Protein 4M7O (pdb70)

B-factor: mean 45.88, std 14.07, range [21.29, 103.46]

CATH classification: 3.40.50.1980 (+1 more: 3.40.50.1980)

Solvent-accessible surface area: 12892 Å² total

Foldseek 3Di:
DQWQEEAEEDQQRQQLCVLLVNLNSYAEYEPPHCPDDPSHPNHHYAHLVGDLVVVVVSVGQEYEAAPVSCVPNVVRVVVVVVVPRHYYHQYDDFALVSLLVSLCVVCVVRVSNVSSVVLSVVLVVLQVVLLVVQDPDDPAFEEWAADPPPFTKTAEPSGHVCSCVSNNHHYLHVVDHGIDTDDPVSCLVSQGLAYEYQCPDDQVVQLVCVPDPNSCNGNCNVVVLYYYHNNCVCSVSHSCVSVSSNVVNVSRPD

Organism: Staphylococcus epidermidis (strain ATCC 12228 / FDA PCI 1200) (NCBI:txid176280)

InterPro domains:
  IPR002491 ABC transporter periplasmic binding domain [PF01497] (42-270)
  IPR002491 ABC transporter periplasmic binding domain [PS50983] (41-295)
  IPR050902 ABC Transporter Solute-Binding [PTHR30535] (1-293)
  IPR054828 Vitamin B12-binding protein [NF038402] (41-235)

Nearest PDB structures (foldseek):
  4m7o-assembly1_A  TM=1.004E+00  e=3.299E-49  Staphylococcus epidermidis ATCC 12228
  5y8b-assembly1_A  TM=8.018E-01  e=4.833E-17  Roseiflexus sp. RS-1
  2rg7-assembly1_C  TM=8.346E-01  e=5.491E-16  Shigella dysenteriae
  5khl-assembly1_B  TM=8.346E-01  e=5.888E-15  Vibrio cholerae O395
  6mfl-assembly1_A  TM=7.309E-01  e=5.501E-11  Acinetobacter baumannii

Secondary structure (DSSP, 8-state):
---SSEEE-SHHHHHHHHHTT-GGGEEEEETT---STTTTTTSEEE-----HHHHHHT--SEEEEEGGGTTTTHHHHHHHHHTT-EEEEE----SHHHHHHHHHHHHHHTT-HHHHHHHHHHHHHHHHHHHHTS-SS----EE---B-SSS-EEE-BSSTTT--TTTT-EETTTTSBSEEE--HHHHHHH--SBEEE-B---HHHHH--TTSTTGGGSHHHHTT-EEE-BHHHHT--STTHHHHHHHHHHHH--

Radius of gyration: 20.31 Å; Cα contacts (8 Å, |Δi|>4): 454; chains: 1; bounding box: 59×30×41 Å

Structure (mmCIF, N/CA/C/O backbone):
data_4M7O
#
_entry.id   4M7O
#
_cell.length_a   154.052
_cell.length_b   48.173
_cell.length_c   44.916
_cell.angle_alpha   90.00
_cell.angle_beta   102.74
_cell.angle_gamma   90.00
#
_symmetry.space_group_name_H-M   'C 1 2 1'
#
loop_
_entity.id
_entity.type
_entity.pdbx_description
1 polymer 'Iron-binding protein'
2 water water
#
loop_
_atom_site.group_PDB
_atom_site.id
_atom_site.type_symbol
_atom_site.label_atom_id
_atom_site.label_alt_id
_atom_site.label_comp_id
_atom_site.label_asym_id
_atom_site.label_entity_id
_atom_site.label_seq_id
_atom_site.pdbx_PDB_ins_code
_atom_site.Cartn_x
_atom_site.Cartn_y
_atom_site.Cartn_z
_atom_site.occupancy
_atom_site.B_iso_or_equiv
_atom_site.auth_seq_id
_atom_site.auth_comp_id
_atom_site.auth_asym_id
_atom_site.auth_atom_id
_atom_site.pdbx_PDB_model_num
AT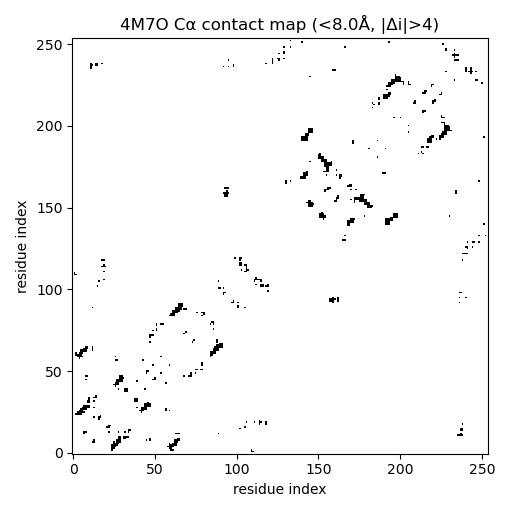OM 1 N N . LYS A 1 20 ? 47.710 24.432 42.074 1.00 69.96 37 LYS A N 1
ATOM 2 C CA . LYS A 1 20 ? 48.607 24.068 43.167 1.00 74.30 37 LYS A CA 1
ATOM 3 C C . LYS A 1 20 ? 48.819 22.557 43.304 1.00 71.25 37 LYS A C 1
ATOM 4 O O . LYS A 1 20 ? 49.952 22.105 43.447 1.00 78.80 37 LYS A O 1
ATOM 8 N N . LYS A 1 21 ? 47.744 21.773 43.278 1.00 60.61 38 LYS A N 1
ATOM 9 C CA . LYS A 1 21 ? 47.893 20.321 43.425 1.00 62.68 38 LYS A CA 1
ATOM 10 C C . LYS A 1 21 ? 48.345 19.626 42.135 1.00 58.72 38 LYS A C 1
ATOM 11 O O . LYS A 1 21 ? 49.362 18.932 42.128 1.00 58.94 38 LYS A O 1
ATOM 17 N N . TYR A 1 22 ? 47.590 19.802 41.052 1.00 49.42 39 TYR A N 1
ATOM 18 C CA . TYR A 1 22 ? 48.019 19.308 39.74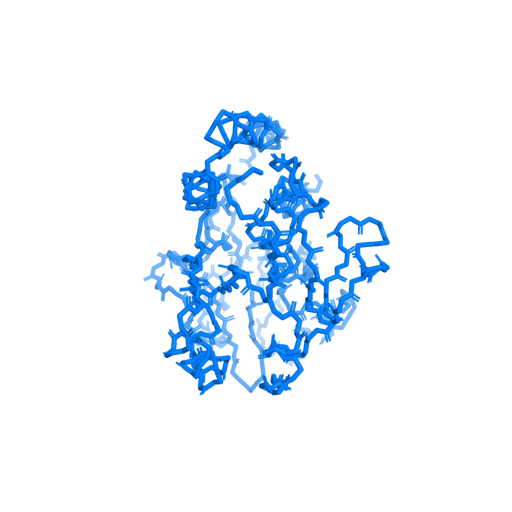5 1.00 44.65 39 TYR A CA 1
ATOM 19 C C . TYR A 1 22 ? 48.370 20.501 38.861 1.00 45.81 39 TYR A C 1
ATOM 20 O O . TYR A 1 22 ? 47.691 21.530 38.916 1.00 45.35 39 TYR A O 1
ATOM 29 N N . HIS A 1 23 ? 49.432 20.373 38.065 1.00 41.43 40 HIS A N 1
ATOM 30 C CA . HIS A 1 23 ? 49.944 21.506 37.282 1.00 41.49 40 HIS A CA 1
ATOM 31 C C . HIS A 1 23 ? 49.773 21.311 35.793 1.00 40.58 40 HIS A C 1
ATOM 32 O O . HIS A 1 23 ? 49.821 22.273 35.032 1.00 40.55 40 HIS A O 1
ATOM 39 N N . ARG A 1 24 ? 49.595 20.057 35.382 1.00 33.09 41 ARG A N 1
ATOM 40 C CA . ARG A 1 24 ? 49.524 19.726 33.968 1.00 31.34 41 ARG A CA 1
ATOM 41 C C . ARG A 1 24 ? 48.371 18.761 33.708 1.00 36.27 41 ARG A C 1
ATOM 42 O O . ARG A 1 24 ? 48.566 17.548 33.578 1.00 39.67 41 ARG A O 1
ATOM 50 N N . ILE A 1 25 ? 47.168 19.312 33.640 1.00 33.89 42 ILE A N 1
ATOM 51 C CA . ILE A 1 25 ? 45.965 18.514 33.520 1.00 30.89 42 ILE A CA 1
ATOM 52 C C . ILE A 1 25 ? 45.594 18.332 32.051 1.00 31.96 42 ILE A C 1
ATOM 53 O O . ILE A 1 25 ? 45.662 19.285 31.262 1.00 30.31 42 ILE A O 1
ATOM 58 N N . ILE A 1 26 ? 45.221 17.109 31.682 1.00 31.80 43 ILE A N 1
ATOM 59 C CA . ILE A 1 26 ? 44.613 16.869 30.382 1.00 32.29 43 ILE A CA 1
ATOM 60 C C . ILE A 1 26 ? 43.137 16.532 30.601 1.00 31.65 43 ILE A C 1
ATOM 61 O O . ILE A 1 26 ? 42.805 15.587 31.323 1.00 33.02 43 ILE A O 1
ATOM 66 N N . SER A 1 27 ? 42.252 17.319 29.993 1.00 27.99 44 SER A N 1
ATOM 67 C CA . SER A 1 27 ? 40.804 17.095 30.126 1.00 25.56 44 SER A CA 1
ATOM 68 C C . SER A 1 27 ? 40.239 16.545 28.825 1.00 31.46 44 SER A C 1
ATOM 69 O O . SER A 1 27 ? 40.425 17.150 27.768 1.00 31.09 44 SER A O 1
ATOM 72 N N . LEU A 1 28 ? 39.537 15.413 28.907 1.00 27.95 45 LEU A N 1
ATOM 73 C CA . LEU A 1 28 ? 39.141 14.657 27.716 1.00 25.51 45 LEU A CA 1
ATOM 74 C C . LEU A 1 28 ? 37.663 14.710 27.334 1.00 25.51 45 LEU A C 1
ATOM 75 O O . LEU A 1 28 ? 37.239 14.030 26.384 1.00 24.77 45 LEU A O 1
ATOM 80 N N . ILE A 1 29 ? 36.874 15.504 28.053 1.00 24.50 46 ILE A N 1
ATOM 81 C CA . ILE A 1 29 ? 35.469 15.666 27.690 1.00 26.38 46 ILE A CA 1
ATOM 82 C C . ILE A 1 29 ? 35.051 17.092 28.046 1.00 27.97 46 ILE A C 1
ATOM 83 O O . ILE A 1 29 ? 35.525 17.641 29.041 1.00 28.51 46 ILE A O 1
ATOM 88 N N . PRO A 1 30 ? 34.213 17.727 27.207 1.00 28.95 47 PRO A N 1
ATOM 89 C CA . PRO A 1 30 ? 33.975 19.155 27.463 1.00 28.97 47 PRO A CA 1
ATOM 90 C C . PRO A 1 30 ? 33.400 19.471 28.846 1.00 30.56 47 PRO A C 1
ATOM 91 O O . PRO A 1 30 ? 33.841 20.458 29.414 1.00 29.63 47 PRO A O 1
ATOM 95 N N . SER A 1 31 ? 32.491 18.663 29.397 1.00 30.05 48 SER A N 1
ATOM 96 C CA . SER A 1 31 ? 31.969 18.966 30.736 1.00 32.56 48 SER A CA 1
ATOM 97 C C . SER A 1 31 ? 33.090 19.077 31.785 1.00 31.39 48 SER A C 1
ATOM 98 O O . SER A 1 31 ? 33.093 20.005 32.604 1.00 33.18 48 SER A O 1
ATOM 101 N N . ASN A 1 32 ? 34.037 18.143 31.749 1.00 24.35 49 ASN A N 1
ATOM 102 C CA . ASN A 1 32 ? 35.229 18.208 32.597 1.00 28.76 49 ASN A CA 1
ATOM 103 C C . ASN A 1 32 ? 35.967 19.531 32.434 1.00 30.36 49 ASN A C 1
ATOM 104 O O . ASN A 1 32 ? 36.325 20.186 33.421 1.00 29.58 49 ASN A O 1
ATOM 109 N N . THR A 1 33 ? 36.186 19.931 31.188 1.00 29.13 50 THR A N 1
ATOM 110 C CA . THR A 1 33 ? 36.927 21.163 30.933 1.00 29.34 50 THR A CA 1
ATOM 111 C C . THR A 1 33 ? 36.186 22.363 31.495 1.00 27.72 50 THR A C 1
ATOM 112 O O . THR A 1 33 ? 36.800 23.244 32.095 1.00 28.86 50 THR A O 1
ATOM 116 N N . GLU A 1 34 ? 34.863 22.393 31.328 1.00 21.85 51 GLU A N 1
ATOM 117 C CA . GLU A 1 34 ? 34.080 23.528 31.810 1.00 23.99 51 GLU A CA 1
ATOM 118 C C . GLU A 1 34 ? 34.173 23.647 33.326 1.00 25.48 51 GLU A C 1
ATOM 119 O O . GLU A 1 34 ? 34.289 24.748 33.861 1.00 30.91 51 GLU A O 1
ATOM 125 N N . ILE A 1 35 ? 34.124 22.504 34.006 1.00 25.12 52 ILE A N 1
ATOM 126 C CA . ILE A 1 35 ? 34.152 22.464 35.458 1.00 27.30 52 ILE A CA 1
ATOM 127 C C . ILE A 1 35 ? 35.519 22.918 35.981 1.00 32.33 52 ILE A C 1
ATOM 128 O O . ILE A 1 35 ? 35.598 23.678 36.950 1.00 30.24 52 ILE A O 1
ATOM 133 N N . LEU A 1 36 ? 36.588 22.435 35.352 1.00 25.57 53 LEU A N 1
ATOM 134 C CA . LEU A 1 36 ? 37.950 22.824 35.727 1.00 26.81 53 LEU A CA 1
ATOM 135 C C . LEU A 1 36 ? 38.137 24.331 35.653 1.00 24.91 53 LEU A C 1
ATOM 136 O O . LEU A 1 36 ? 38.741 24.933 36.545 1.00 32.25 53 LEU A O 1
ATOM 141 N N . TYR A 1 37 ? 37.624 24.942 34.587 1.00 25.38 54 TYR A N 1
ATOM 142 C CA . TYR A 1 37 ? 37.728 26.389 34.426 1.00 29.94 54 TYR A CA 1
ATOM 143 C C . TYR A 1 37 ? 36.935 27.085 35.525 1.00 30.58 54 TYR A C 1
ATOM 144 O O . TYR A 1 37 ? 37.400 28.077 36.080 1.00 28.38 54 TYR A O 1
ATOM 153 N N . ARG A 1 38 ? 35.752 26.562 35.857 1.00 27.12 55 ARG A N 1
ATOM 154 C CA . ARG A 1 38 ? 34.915 27.214 36.882 1.00 30.17 55 ARG A CA 1
ATOM 155 C C . ARG A 1 38 ? 35.515 27.041 38.286 1.00 33.70 55 ARG A C 1
ATOM 156 O O . ARG A 1 38 ? 35.172 27.766 39.215 1.00 38.30 55 ARG A O 1
ATOM 164 N N . LEU A 1 39 ? 36.430 26.091 38.427 1.00 37.23 56 LEU A N 1
ATOM 165 C CA . LEU A 1 39 ? 37.128 25.887 39.695 1.00 40.95 56 LEU A CA 1
ATOM 166 C C . LEU A 1 39 ? 38.349 26.796 39.814 1.00 41.14 56 LEU A C 1
ATOM 167 O O . LEU A 1 39 ? 38.993 26.843 40.871 1.00 36.59 56 LEU A O 1
ATOM 172 N N . GLY A 1 40 ? 38.657 27.524 38.739 1.00 38.29 57 GLY A N 1
ATOM 173 C CA . GLY A 1 40 ? 39.740 28.497 38.764 1.00 40.83 57 GLY A CA 1
ATOM 174 C C . GLY A 1 40 ? 41.070 27.913 38.313 1.00 34.04 57 GLY A C 1
ATOM 175 O O . GLY A 1 40 ? 42.112 28.554 38.435 1.00 38.79 57 GLY A O 1
ATOM 176 N N . ILE A 1 41 ? 41.045 26.699 37.776 1.00 39.26 58 ILE A N 1
ATOM 177 C CA . ILE A 1 41 ? 42.296 26.057 37.384 1.00 41.21 58 ILE A CA 1
ATOM 178 C C . ILE A 1 41 ? 42.412 25.794 35.882 1.00 37.75 58 ILE A C 1
ATOM 179 O O . ILE A 1 41 ? 43.120 24.881 35.464 1.00 36.14 58 ILE A O 1
ATOM 184 N N . GLY A 1 42 ? 41.732 26.605 35.075 1.00 36.83 59 GLY A N 1
ATOM 185 C CA . GLY A 1 42 ? 41.859 26.499 33.631 1.00 39.31 59 GLY A CA 1
ATOM 186 C C . GLY A 1 42 ? 43.289 26.694 33.153 1.00 37.13 59 GLY A C 1
ATOM 187 O O . GLY A 1 42 ? 43.717 26.094 32.153 1.00 30.78 59 GLY A O 1
ATOM 188 N N . GLU A 1 43 ? 44.040 27.517 33.876 1.00 32.91 60 GLU A N 1
ATOM 189 C CA . GLU A 1 43 ? 45.435 27.772 33.535 1.00 41.08 60 GLU A CA 1
ATOM 190 C C . GLU A 1 43 ? 46.349 26.598 33.856 1.00 38.48 60 GLU A C 1
ATOM 191 O O . GLU A 1 43 ? 47.555 26.666 33.608 1.00 41.50 60 GLU A O 1
ATOM 194 N N . ASP A 1 44 ? 45.796 25.523 34.407 1.00 42.68 61 ASP A N 1
ATOM 195 C CA . ASP A 1 44 ? 46.623 24.359 34.735 1.00 40.82 61 ASP A CA 1
ATOM 196 C C . ASP A 1 44 ? 46.390 23.232 33.738 1.00 34.80 61 ASP A C 1
ATOM 197 O O . ASP A 1 44 ? 46.926 22.133 33.885 1.00 38.24 61 ASP A O 1
ATOM 202 N N . ILE A 1 45 ? 45.600 23.524 32.712 1.00 30.75 62 ILE A N 1
ATOM 203 C CA . ILE A 1 45 ? 45.202 22.536 31.715 1.00 31.44 62 ILE A CA 1
ATOM 204 C C . ILE A 1 45 ? 46.141 22.644 30.522 1.00 31.89 62 ILE A C 1
ATOM 205 O O . ILE A 1 45 ? 46.310 23.742 29.966 1.00 27.30 62 ILE A O 1
ATOM 210 N N . VAL A 1 46 ? 46.765 21.527 30.136 1.00 31.25 63 VAL A N 1
ATOM 211 C CA . VAL A 1 46 ? 47.718 21.540 29.018 1.00 32.05 63 VAL A CA 1
ATOM 212 C C . VAL A 1 46 ? 47.123 20.936 27.753 1.00 32.25 63 VAL A C 1
ATOM 213 O O . VAL A 1 46 ? 47.641 21.141 26.649 1.00 34.72 63 VAL A O 1
ATOM 217 N N . GLY A 1 47 ? 46.037 20.189 27.923 1.00 30.34 64 GLY A N 1
ATOM 218 C CA . GLY A 1 47 ? 45.390 19.513 26.818 1.00 25.43 64 GLY A CA 1
ATOM 219 C C . GLY A 1 47 ? 43.884 19.400 27.009 1.00 25.31 64 GLY A C 1
ATOM 220 O O . GLY A 1 47 ? 43.379 19.239 28.139 1.00 26.50 64 GLY A O 1
ATOM 221 N N . VAL A 1 48 ? 43.153 19.483 25.902 1.00 28.64 65 VAL A N 1
ATOM 222 C CA . VAL A 1 48 ? 41.705 19.280 25.933 1.00 29.30 65 VAL A CA 1
ATOM 223 C C . VAL A 1 48 ? 41.368 18.368 24.777 1.00 30.86 65 VAL A C 1
ATOM 224 O O . VAL A 1 48 ? 42.259 17.938 24.051 1.00 32.50 65 VAL A O 1
ATOM 228 N N . SER A 1 49 ? 40.094 18.064 24.591 1.00 29.31 66 SER A N 1
ATOM 229 C CA . SER A 1 49 ? 39.724 17.205 23.482 1.00 29.20 66 SER A CA 1
ATOM 230 C C . SER A 1 49 ? 39.454 18.042 22.243 1.00 33.81 66 SER A C 1
ATOM 231 O O . SER A 1 49 ? 39.277 19.260 22.317 1.00 36.39 66 SER A O 1
ATOM 234 N N . THR A 1 50 ? 39.402 17.378 21.100 1.00 34.23 67 THR A N 1
ATOM 235 C CA . THR A 1 50 ? 39.187 18.063 19.835 1.00 34.78 67 THR A CA 1
ATOM 236 C C . THR A 1 50 ? 37.794 18.650 19.713 1.00 35.69 67 THR A C 1
ATOM 237 O O . THR A 1 50 ? 37.528 19.415 18.785 1.00 43.68 67 THR A O 1
ATOM 241 N N . VAL A 1 51 ? 36.895 18.273 20.622 1.00 31.42 68 VAL A N 1
ATOM 242 C CA . VAL A 1 51 ? 35.533 18.804 20.586 1.00 33.01 68 VAL A CA 1
ATOM 243 C C . VAL A 1 51 ? 35.217 19.773 21.726 1.00 30.94 68 VAL A C 1
ATOM 244 O O . VAL A 1 51 ? 34.071 20.154 21.916 1.00 30.75 68 VAL A O 1
ATOM 248 N N . ASP A 1 52 ? 36.225 20.194 22.480 1.00 28.85 69 ASP A N 1
ATOM 249 C CA . ASP A 1 52 ? 36.002 21.225 23.500 1.00 32.01 69 ASP A CA 1
ATOM 250 C C . ASP A 1 52 ? 35.661 22.576 22.863 1.00 34.39 69 ASP A C 1
ATOM 251 O O . ASP A 1 52 ? 36.341 23.022 21.940 1.00 34.83 69 ASP A O 1
ATOM 256 N N . ASP A 1 53 ? 34.591 23.208 23.358 1.00 27.69 70 ASP A N 1
ATOM 257 C CA . ASP A 1 53 ? 33.990 24.388 22.716 1.00 32.83 70 ASP A CA 1
ATOM 258 C C . ASP A 1 53 ? 33.695 25.511 23.710 1.00 31.70 70 ASP A C 1
ATOM 259 O O . ASP A 1 53 ? 33.107 26.532 23.352 1.00 37.02 70 ASP A O 1
ATOM 264 N N . TYR A 1 54 ? 34.077 25.308 24.964 1.00 28.59 71 TYR A N 1
ATOM 265 C CA . TYR A 1 54 ? 33.746 26.264 26.007 1.00 32.93 71 TYR A CA 1
ATOM 266 C C . TYR A 1 54 ? 34.788 26.188 27.111 1.00 33.06 71 TYR A C 1
ATOM 267 O O . TYR A 1 54 ? 35.169 25.102 27.537 1.00 34.59 71 TYR A O 1
ATOM 276 N N . PRO A 1 55 ? 35.241 27.346 27.598 1.00 31.36 72 PRO A N 1
ATOM 277 C CA . PRO A 1 55 ? 34.785 28.677 27.172 1.00 33.74 72 PRO A CA 1
ATOM 278 C C . PRO A 1 55 ? 35.415 29.134 25.861 1.00 34.32 72 PRO A C 1
ATOM 279 O O . PRO A 1 55 ? 36.033 28.332 25.162 1.00 31.42 72 PRO A O 1
ATOM 283 N N . LYS A 1 56 ? 35.231 30.408 25.533 1.00 30.81 73 LYS A N 1
ATOM 284 C CA . LYS A 1 56 ? 35.757 30.976 24.306 1.00 38.62 73 LYS A CA 1
ATOM 285 C C . LYS A 1 56 ? 37.256 30.731 24.260 1.00 41.65 73 LYS A C 1
ATOM 286 O O . LYS A 1 56 ? 37.953 30.958 25.258 1.00 36.07 73 LYS A O 1
ATOM 292 N N . ASP A 1 57 ? 37.738 30.243 23.118 1.00 37.62 74 ASP A N 1
ATOM 293 C CA . ASP A 1 57 ? 39.177 30.063 22.901 1.00 39.59 74 ASP A CA 1
ATOM 294 C C . ASP A 1 57 ? 39.802 29.030 23.844 1.00 41.84 74 ASP A C 1
ATOM 295 O O . ASP A 1 57 ? 41.001 29.082 24.092 1.00 38.70 74 ASP A O 1
ATOM 300 N N . VAL A 1 58 ? 39.008 28.091 24.370 1.00 37.02 75 VAL A N 1
ATOM 301 C CA . VAL A 1 58 ? 39.563 27.092 25.289 1.00 31.80 75 VAL A CA 1
ATOM 302 C C . VAL A 1 58 ? 40.706 26.283 24.666 1.00 31.04 75 VAL A C 1
ATOM 303 O O . VAL A 1 58 ? 41.642 25.875 25.360 1.00 30.07 75 VAL A O 1
ATOM 307 N N . LYS A 1 59 ? 40.648 26.084 23.353 1.00 27.85 76 LYS A N 1
ATOM 308 C CA . LYS A 1 59 ? 41.611 25.225 22.674 1.00 33.03 76 LYS A CA 1
ATOM 309 C C . LYS A 1 59 ? 42.965 25.898 22.424 1.00 35.00 76 LYS A C 1
ATOM 310 O O . LYS A 1 59 ? 43.964 25.216 22.223 1.00 36.05 76 LYS A O 1
ATOM 316 N N . LYS A 1 60 ? 42.989 27.226 22.413 1.00 33.66 77 LYS A N 1
ATOM 317 C CA . LYS A 1 60 ? 44.214 27.971 22.130 1.00 40.24 77 LYS A CA 1
ATOM 318 C C . LYS A 1 60 ? 45.242 27.829 23.254 1.00 34.11 77 LYS A C 1
ATOM 319 O O . LYS A 1 60 ? 44.913 27.959 24.443 1.00 34.26 77 LYS A O 1
ATOM 323 N N . GLY A 1 61 ? 46.486 27.551 22.875 1.00 32.19 78 GLY A N 1
ATOM 324 C CA . GLY A 1 61 ? 47.534 27.356 23.859 1.00 28.71 78 GLY A CA 1
ATOM 325 C C . GLY A 1 61 ? 47.393 26.037 24.598 1.00 31.28 78 GLY A C 1
ATOM 326 O O . GLY A 1 61 ? 47.906 25.890 25.717 1.00 33.64 78 GLY A O 1
ATOM 327 N N . LYS A 1 62 ? 46.715 25.067 23.976 1.00 38.56 79 LYS A N 1
ATOM 328 C CA . LYS A 1 62 ? 46.575 23.716 24.541 1.00 36.41 79 LYS A CA 1
ATOM 329 C C . LYS A 1 62 ? 46.819 22.631 23.493 1.00 33.75 79 LYS A C 1
ATOM 330 O O . LYS A 1 62 ? 46.616 22.869 22.303 1.00 34.69 79 LYS A O 1
ATOM 336 N N . LYS A 1 63 ? 47.232 21.443 23.938 1.00 37.13 80 LYS A N 1
ATOM 337 C CA . LYS A 1 63 ? 47.237 20.260 23.081 1.00 37.22 80 LYS A CA 1
ATOM 338 C C . LYS A 1 63 ? 45.793 19.767 22.891 1.00 38.86 80 LYS A C 1
ATOM 339 O O . LYS A 1 63 ? 44.986 19.818 23.819 1.00 33.17 80 LYS A O 1
ATOM 345 N N . GLN A 1 64 ? 45.474 19.299 21.688 1.00 37.20 81 GLN A N 1
ATOM 346 C CA . GLN A 1 64 ? 44.158 18.744 21.404 1.00 38.12 81 GLN A CA 1
ATOM 347 C C . GLN A 1 64 ? 44.236 17.244 21.187 1.00 40.87 81 GLN A C 1
ATOM 348 O O . GLN A 1 64 ? 45.066 16.764 20.412 1.00 48.87 81 GLN A O 1
ATOM 354 N N . PHE A 1 65 ? 43.364 16.507 21.862 1.00 34.19 82 PHE A N 1
ATOM 355 C CA . PHE A 1 65 ? 43.355 15.059 21.747 1.00 34.59 82 PHE A CA 1
ATOM 356 C C . PHE A 1 65 ? 42.017 14.567 21.222 1.00 40.50 82 PHE A C 1
ATOM 357 O O . PHE A 1 65 ? 40.955 15.083 21.602 1.00 33.44 82 PHE A O 1
ATOM 365 N N . ASP A 1 66 ? 42.075 13.583 20.329 1.00 39.00 83 ASP A N 1
ATOM 366 C CA . ASP A 1 66 ? 40.869 12.920 19.855 1.00 39.56 83 ASP A CA 1
ATOM 367 C C . ASP A 1 66 ? 40.579 11.803 20.833 1.00 37.20 83 ASP A C 1
ATOM 368 O O . ASP A 1 66 ? 41.281 10.795 20.832 1.00 36.19 83 ASP A O 1
ATOM 373 N N . ALA A 1 67 ? 39.549 11.971 21.658 1.00 32.46 84 ALA A N 1
ATOM 374 C CA . ALA A 1 67 ? 39.230 10.993 22.696 1.00 32.11 84 ALA A CA 1
ATOM 375 C C . ALA A 1 67 ? 38.859 9.626 22.125 1.00 33.68 84 ALA A C 1
ATOM 376 O O . ALA A 1 67 ? 38.929 8.610 22.837 1.00 33.54 84 ALA A O 1
ATOM 386 N N . ASN A 1 69 ? 40.290 8.452 19.302 1.00 39.64 86 ASN A N 1
ATOM 387 C CA . ASN A 1 69 ? 41.472 7.952 18.613 1.00 42.67 86 ASN A CA 1
ATOM 388 C C . ASN A 1 69 ? 42.741 8.499 19.271 1.00 46.12 86 ASN A C 1
ATOM 389 O O . ASN A 1 69 ? 43.534 9.187 18.629 1.00 49.43 86 ASN A O 1
ATOM 394 N N . LEU A 1 70 ? 42.921 8.199 20.557 1.00 40.03 87 LEU A N 1
ATOM 395 C CA . LEU A 1 70 ? 43.954 8.854 21.365 1.00 38.89 87 LEU A CA 1
ATOM 396 C C . LEU A 1 70 ? 45.364 8.490 20.940 1.00 52.09 87 LEU A C 1
ATOM 397 O O . LEU A 1 70 ? 45.695 7.310 20.821 1.00 60.22 87 LEU A O 1
ATOM 402 N N . ASN A 1 71 ? 46.186 9.514 20.711 1.00 58.53 88 ASN A N 1
ATOM 403 C CA . ASN A 1 71 ? 47.608 9.327 20.417 1.00 68.86 88 ASN A CA 1
ATOM 404 C C . ASN A 1 71 ? 48.400 9.158 21.719 1.00 63.14 88 ASN A C 1
ATOM 405 O O . ASN A 1 71 ? 48.703 10.143 22.389 1.00 64.58 88 ASN A O 1
ATOM 410 N N . LYS A 1 72 ? 48.726 7.916 22.070 1.00 58.76 89 LYS A N 1
ATOM 411 C CA . LYS A 1 72 ? 49.441 7.602 23.314 1.00 57.26 89 LYS A CA 1
ATOM 412 C C . LYS A 1 72 ? 50.799 8.316 23.470 1.00 57.54 89 LYS A C 1
ATOM 413 O O . LYS A 1 72 ? 51.137 8.811 24.549 1.00 51.42 89 LYS A O 1
ATOM 417 N N . GLU A 1 73 ? 51.581 8.364 22.401 1.00 55.10 90 GLU A N 1
ATOM 418 C CA . GLU A 1 73 ? 52.878 9.019 22.490 1.00 68.41 90 GLU A CA 1
ATOM 419 C C . GLU A 1 73 ? 52.730 10.517 22.732 1.00 62.21 90 GLU A C 1
ATOM 420 O O . GLU A 1 73 ? 53.535 11.117 23.444 1.00 54.73 90 GLU A O 1
ATOM 426 N N . GLU A 1 74 ? 51.691 11.109 22.151 1.00 57.95 91 GLU A N 1
ATOM 427 C CA . GLU A 1 74 ? 51.475 12.543 22.262 1.00 62.46 91 GLU A CA 1
ATOM 428 C C . GLU A 1 74 ? 50.994 12.884 23.664 1.00 49.43 91 GLU A C 1
ATOM 429 O O . GLU A 1 74 ? 51.261 13.977 24.177 1.00 46.35 91 GLU A O 1
ATOM 435 N N . LEU A 1 75 ? 50.294 11.934 24.278 1.00 42.44 92 LEU A N 1
ATOM 436 C CA . LEU A 1 75 ? 49.817 12.081 25.650 1.00 39.67 92 LEU A CA 1
ATOM 437 C C . LEU A 1 75 ? 51.004 12.057 26.621 1.00 42.81 92 LEU A C 1
ATOM 438 O O . LEU A 1 75 ? 51.097 12.889 27.519 1.00 44.84 92 LEU A O 1
ATOM 443 N N . ILE A 1 76 ? 51.907 11.106 26.428 1.00 43.45 93 ILE A N 1
ATOM 444 C CA . ILE A 1 76 ? 53.116 11.003 27.247 1.00 50.01 93 ILE A CA 1
ATOM 445 C C . ILE A 1 76 ? 53.967 12.253 27.091 1.00 49.84 93 ILE A C 1
ATOM 446 O O . ILE A 1 76 ? 54.523 12.774 28.062 1.00 50.40 93 ILE A O 1
ATOM 451 N N . LYS A 1 77 ? 54.057 12.725 25.853 1.00 49.82 94 LYS A N 1
ATOM 452 C CA . LYS A 1 77 ? 54.903 13.854 25.487 1.00 50.67 94 LYS A CA 1
ATOM 453 C C . LYS A 1 77 ? 54.420 15.125 26.185 1.00 45.64 94 LYS A C 1
ATOM 454 O O . LYS A 1 77 ? 55.210 16.004 26.510 1.00 46.98 94 LYS A O 1
ATOM 460 N N . ALA A 1 78 ? 53.118 15.194 26.451 1.00 42.43 95 ALA A N 1
ATOM 461 C CA . ALA A 1 78 ? 52.524 16.365 27.088 1.00 40.44 95 ALA A CA 1
ATOM 462 C C . ALA A 1 78 ? 52.837 16.389 28.580 1.00 45.98 95 ALA A C 1
ATOM 463 O O . ALA A 1 78 ? 52.592 17.401 29.266 1.00 41.35 95 ALA A O 1
ATOM 465 N N . LYS A 1 79 ? 53.375 15.271 29.067 1.00 46.15 96 LYS A N 1
ATOM 466 C CA . LYS A 1 79 ? 53.783 15.114 30.464 1.00 41.91 96 LYS A CA 1
ATOM 467 C C . LYS A 1 79 ? 52.739 15.544 31.497 1.00 39.64 96 LYS A C 1
ATOM 468 O O . LYS A 1 79 ? 53.052 16.336 32.378 1.00 40.81 96 LYS A O 1
ATOM 472 N N . PRO A 1 80 ? 51.511 14.996 31.416 1.00 37.92 97 PRO A N 1
ATOM 473 C CA . PRO A 1 80 ? 50.446 15.378 32.349 1.00 40.30 97 PRO A CA 1
ATOM 474 C C . PRO A 1 80 ? 50.637 14.731 33.715 1.00 39.85 97 PRO A C 1
ATOM 475 O O . PRO A 1 80 ? 51.228 13.650 33.798 1.00 41.53 97 PRO A O 1
ATOM 479 N N . ASP A 1 81 ? 50.158 15.390 34.768 1.00 40.68 98 ASP A N 1
ATOM 480 C CA . ASP A 1 81 ? 50.102 14.768 36.087 1.00 40.34 98 ASP A CA 1
ATOM 481 C C . ASP A 1 81 ? 48.664 14.354 36.421 1.00 41.03 98 ASP A C 1
ATOM 482 O O . ASP A 1 81 ? 48.424 13.629 37.391 1.00 41.73 98 ASP A O 1
ATOM 487 N N . LEU A 1 82 ? 47.710 14.807 35.609 1.00 36.26 99 LEU A N 1
ATOM 488 C CA . LEU A 1 82 ? 46.322 14.373 35.755 1.00 32.82 99 LEU A CA 1
ATOM 489 C C . LEU A 1 82 ? 45.643 14.285 34.396 1.00 37.58 99 LEU A C 1
ATOM 490 O O . LEU A 1 82 ? 45.706 15.228 33.600 1.00 40.82 99 LEU A O 1
ATOM 495 N N . ILE A 1 83 ? 45.006 13.153 34.121 1.00 36.39 100 ILE A N 1
ATOM 496 C CA . ILE A 1 83 ? 44.143 13.060 32.949 1.00 31.10 100 ILE A CA 1
ATOM 497 C C . ILE A 1 83 ? 42.723 12.843 33.429 1.00 34.06 100 ILE A C 1
ATOM 498 O O . ILE A 1 83 ? 42.387 11.787 33.984 1.00 35.50 100 ILE A O 1
ATOM 503 N N . LEU A 1 84 ? 41.887 13.845 33.198 1.00 31.54 101 LEU A N 1
ATOM 504 C CA . LEU A 1 84 ? 40.551 13.837 33.743 1.00 29.64 101 LEU A CA 1
ATOM 505 C C . LEU A 1 84 ? 39.588 13.426 32.635 1.00 26.54 101 LEU A C 1
ATOM 506 O O . LEU A 1 84 ? 39.217 14.243 31.772 1.00 30.03 101 LEU A O 1
ATOM 511 N N . ALA A 1 85 ? 39.180 12.160 32.665 1.00 23.94 102 ALA A N 1
ATOM 512 C CA . ALA A 1 85 ? 38.308 11.612 31.630 1.00 26.62 102 ALA A CA 1
ATOM 513 C C . ALA A 1 85 ? 36.911 11.366 32.189 1.00 29.10 102 ALA A C 1
ATOM 514 O O . ALA A 1 85 ? 36.596 11.784 33.301 1.00 32.26 102 ALA A O 1
ATOM 516 N N . HIS A 1 86 ? 36.088 10.661 31.422 1.00 32.55 103 HIS A N 1
ATOM 517 C CA . HIS A 1 86 ? 34.683 10.473 31.768 1.00 30.12 103 HIS A CA 1
ATOM 518 C C . HIS A 1 86 ? 34.342 8.994 31.749 1.00 32.48 103 HIS A C 1
ATOM 519 O O . HIS A 1 86 ? 34.914 8.242 30.951 1.00 38.79 103 HIS A O 1
ATOM 526 N N . GLU A 1 87 ? 33.415 8.571 32.612 1.00 34.37 104 GLU A N 1
ATOM 527 C CA . GLU A 1 87 ? 32.983 7.173 32.649 1.00 32.05 104 GLU A CA 1
ATOM 528 C C . GLU A 1 87 ? 32.549 6.690 31.269 1.00 34.08 104 GLU A C 1
ATOM 529 O O . GLU A 1 87 ? 32.808 5.553 30.908 1.00 36.24 104 GLU A O 1
ATOM 535 N N . SER A 1 88 ? 31.928 7.561 30.479 1.00 33.83 105 SER A N 1
ATOM 536 C CA . SER A 1 88 ? 31.449 7.160 29.149 1.00 36.46 105 SER A CA 1
ATOM 537 C C . SER A 1 88 ? 32.574 6.749 28.190 1.00 34.52 105 SER A C 1
ATOM 538 O O . SER A 1 88 ? 32.306 6.177 27.130 1.00 34.14 105 SER A O 1
ATOM 541 N N . GLN A 1 89 ? 33.820 7.019 28.580 1.00 37.48 106 GLN A N 1
ATOM 542 C CA . GLN A 1 89 ? 34.991 6.795 27.732 1.00 34.23 106 GLN A CA 1
ATOM 543 C C . GLN A 1 89 ? 35.835 5.605 28.149 1.00 39.31 106 GLN A C 1
ATOM 544 O O . GLN A 1 89 ? 36.843 5.315 27.498 1.00 42.47 106 GLN A O 1
ATOM 550 N N . LYS A 1 90 ? 35.459 4.928 29.230 1.00 42.30 107 LYS A N 1
ATOM 551 C CA . LYS A 1 90 ? 36.238 3.768 29.681 1.00 50.81 107 LYS A CA 1
ATOM 552 C C . LYS A 1 90 ? 36.485 2.742 28.576 1.00 51.03 107 LYS A C 1
ATOM 553 O O 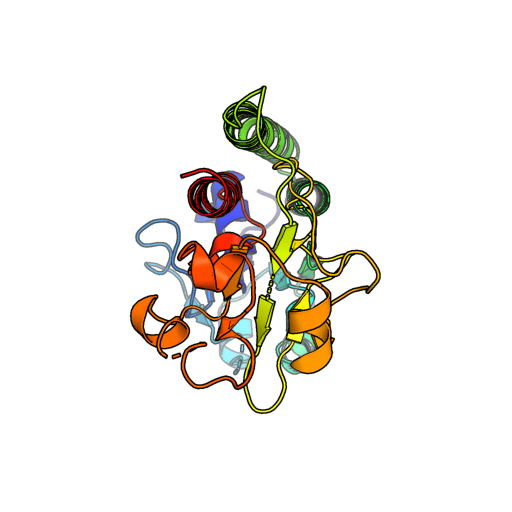. LYS A 1 90 ? 37.592 2.205 28.460 1.00 47.25 107 LYS A O 1
ATOM 559 N N . ASN A 1 91 ? 35.470 2.490 27.751 1.00 48.57 108 ASN A N 1
ATOM 560 C CA . ASN A 1 91 ? 35.564 1.436 26.732 1.00 53.65 108 ASN A CA 1
ATOM 561 C C . ASN A 1 91 ? 36.266 1.821 25.423 1.00 57.46 108 ASN A C 1
ATOM 562 O O . ASN A 1 91 ? 36.565 0.956 24.601 1.00 61.94 108 ASN A O 1
ATOM 567 N N . SER A 1 92 ? 36.520 3.112 25.226 1.00 46.38 109 SER A N 1
ATOM 568 C CA . SER A 1 92 ? 37.243 3.547 24.035 1.00 49.27 109 SER A CA 1
ATOM 569 C C . SER A 1 92 ? 38.588 4.174 24.405 1.00 44.02 109 SER A C 1
ATOM 570 O O . SER A 1 92 ? 39.646 3.683 24.000 1.00 53.58 109 SER A O 1
ATOM 573 N N . ALA A 1 93 ? 38.547 5.248 25.187 1.00 38.17 110 ALA A N 1
ATOM 574 C CA . ALA A 1 93 ? 39.776 5.863 25.691 1.00 41.82 110 ALA A CA 1
ATOM 575 C C . ALA A 1 93 ? 40.538 4.949 26.666 1.00 43.14 110 ALA A C 1
ATOM 576 O O . ALA A 1 93 ? 41.761 5.014 26.752 1.00 42.20 110 ALA A O 1
ATOM 578 N N . GLY A 1 94 ? 39.814 4.100 27.392 1.00 47.70 111 GLY A N 1
ATOM 579 C CA . GLY A 1 94 ? 40.417 3.242 28.399 1.00 46.78 111 GLY A CA 1
ATOM 580 C C . GLY A 1 94 ? 41.572 2.427 27.874 1.00 50.53 111 GLY A C 1
ATOM 581 O O . GLY A 1 94 ? 42.568 2.243 28.574 1.00 55.35 111 GLY A O 1
ATOM 582 N N . LYS A 1 95 ? 41.430 1.956 26.634 1.00 51.54 112 LYS A N 1
ATOM 583 C CA . LYS A 1 95 ? 42.414 1.110 25.975 1.00 59.80 112 LYS A CA 1
ATOM 584 C C . LYS A 1 95 ? 43.780 1.777 25.944 1.00 62.47 112 LYS A C 1
ATOM 585 O O . LYS A 1 95 ? 44.811 1.114 26.065 1.00 65.88 112 LYS A O 1
ATOM 591 N N . VAL A 1 96 ? 43.779 3.094 25.766 1.00 55.74 113 VAL A N 1
ATOM 592 C CA . VAL A 1 96 ? 45.017 3.855 25.657 1.00 53.89 113 VAL A CA 1
ATOM 593 C C . VAL A 1 96 ? 45.456 4.405 27.016 1.00 52.70 113 VAL A C 1
ATOM 594 O O . VAL A 1 96 ? 46.635 4.364 27.355 1.00 54.62 113 VAL A O 1
ATOM 598 N N . LEU A 1 97 ? 44.504 4.906 27.799 1.00 44.81 114 LEU A N 1
ATOM 599 C CA . LEU A 1 97 ? 44.833 5.508 29.089 1.00 46.27 114 LEU A CA 1
ATOM 600 C C . LEU A 1 97 ? 45.461 4.524 30.074 1.00 50.40 114 LEU A C 1
ATOM 601 O O . LEU A 1 97 ? 46.210 4.937 30.947 1.00 48.82 114 LEU A O 1
ATOM 606 N N . LYS A 1 98 ? 45.149 3.234 29.941 1.00 53.55 115 LYS A N 1
ATOM 607 C CA . LYS A 1 98 ? 45.731 2.212 30.806 1.00 59.61 115 LYS A CA 1
ATOM 608 C C . LYS A 1 98 ? 47.253 2.277 30.777 1.00 55.52 115 LYS A C 1
ATOM 609 O O . LYS A 1 98 ? 47.908 2.058 31.793 1.00 53.53 115 LYS A O 1
ATOM 612 N N . SER A 1 99 ? 47.805 2.587 29.608 1.00 54.59 116 SER A N 1
ATOM 613 C CA . SER A 1 99 ? 49.242 2.785 29.460 1.00 56.48 116 SER A CA 1
ATOM 614 C C . SER A 1 99 ? 49.744 3.965 30.290 1.00 51.39 116 SER A C 1
ATOM 615 O O . SER A 1 99 ? 50.737 3.845 30.996 1.00 54.28 116 SER A O 1
ATOM 618 N N . LEU A 1 100 ? 49.051 5.097 30.208 1.00 48.92 117 LEU A N 1
ATOM 619 C CA . LEU A 1 100 ? 49.451 6.288 30.955 1.00 52.80 117 LEU A CA 1
ATOM 620 C C . LEU A 1 100 ? 49.454 6.018 32.459 1.00 55.80 117 LEU A C 1
ATOM 621 O O . LEU A 1 100 ? 50.423 6.336 33.157 1.00 55.97 117 LEU A O 1
ATOM 626 N N . LYS A 1 101 ? 48.374 5.408 32.940 1.00 51.14 118 LYS A N 1
ATOM 627 C CA . LYS A 1 101 ? 48.268 4.987 34.333 1.00 60.95 118 LYS A CA 1
ATOM 628 C C . LYS A 1 101 ? 49.451 4.125 34.775 1.00 60.55 118 LYS A C 1
ATOM 629 O O . LYS A 1 101 ? 49.978 4.318 35.869 1.00 62.27 118 LYS A O 1
ATOM 635 N N . ASP A 1 102 ? 49.880 3.195 33.921 1.00 63.64 119 ASP A N 1
ATOM 636 C CA . ASP A 1 102 ? 51.011 2.315 34.248 1.00 71.42 119 ASP A CA 1
ATOM 637 C C . ASP A 1 102 ? 52.301 3.116 34.423 1.00 72.02 119 ASP A C 1
ATOM 638 O O . ASP A 1 102 ? 53.187 2.722 35.181 1.00 72.22 119 ASP A O 1
ATOM 643 N N . LYS A 1 103 ? 52.397 4.248 33.730 1.00 69.26 120 LYS A N 1
ATOM 644 C CA . LYS A 1 103 ? 53.561 5.121 33.849 1.00 68.66 120 LYS A CA 1
ATOM 645 C C . LYS A 1 103 ? 53.424 6.049 35.058 1.00 70.07 120 LYS A C 1
ATOM 646 O O . LYS A 1 103 ? 54.299 6.880 35.307 1.00 72.91 120 LYS A O 1
ATOM 650 N N . GLY A 1 104 ? 52.318 5.923 35.793 1.00 66.49 121 GLY A N 1
ATOM 651 C CA . GLY A 1 104 ? 52.121 6.695 37.011 1.00 60.89 121 GLY A CA 1
ATOM 652 C C . GLY A 1 104 ? 51.390 8.021 36.851 1.00 60.08 121 GLY A C 1
ATOM 653 O O . GLY A 1 104 ? 51.374 8.852 37.766 1.00 56.68 121 GLY A O 1
ATOM 654 N N . VAL A 1 105 ? 50.785 8.245 35.692 1.00 56.37 122 VAL A N 1
ATOM 655 C CA . VAL A 1 105 ? 49.943 9.416 35.540 1.00 48.49 122 VAL A CA 1
ATOM 656 C C . VAL A 1 105 ? 48.609 9.116 36.223 1.00 49.59 122 VAL A C 1
ATOM 657 O O . VAL A 1 105 ? 48.059 8.026 36.064 1.00 47.08 122 VAL A O 1
ATOM 661 N N . LYS A 1 106 ? 48.104 10.065 37.004 1.00 48.77 123 LYS A N 1
ATOM 662 C CA . LYS A 1 106 ? 46.819 9.902 37.679 1.00 46.63 123 LYS A CA 1
ATOM 663 C C . LYS A 1 106 ? 45.705 9.981 36.629 1.00 43.31 123 LYS A C 1
ATOM 664 O O . LYS A 1 106 ? 45.569 10.989 35.938 1.00 39.73 123 LYS A O 1
ATOM 670 N N . VAL A 1 107 ? 44.940 8.901 36.479 1.00 36.92 124 VAL A N 1
ATOM 671 C CA . VAL A 1 107 ? 43.876 8.864 35.478 1.00 39.30 124 VAL A CA 1
ATOM 672 C C . VAL A 1 107 ? 42.523 8.686 36.152 1.00 41.59 124 VAL A C 1
ATOM 673 O O . VAL A 1 107 ? 42.299 7.693 36.852 1.00 43.03 124 VAL A O 1
ATOM 677 N N . VAL A 1 108 ? 41.626 9.643 35.938 1.00 39.60 125 VAL A N 1
ATOM 678 C CA . VAL A 1 108 ? 40.327 9.623 36.602 1.00 39.55 125 VAL A CA 1
ATOM 679 C C . VAL A 1 108 ? 39.165 9.656 35.618 1.00 37.87 125 VAL A C 1
ATOM 680 O O . VAL A 1 108 ? 39.144 10.463 34.686 1.00 39.80 125 VAL A O 1
ATOM 684 N N . TYR A 1 109 ? 38.199 8.764 35.830 1.00 41.65 126 TYR A N 1
ATOM 685 C CA . TYR A 1 109 ? 36.984 8.733 35.026 1.00 34.70 126 TYR A CA 1
ATOM 686 C C . TYR A 1 109 ? 35.806 9.314 35.808 1.00 35.07 126 TYR A C 1
ATOM 687 O O . TYR A 1 109 ? 35.225 8.636 36.658 1.00 41.59 126 TYR A O 1
ATOM 696 N N . VAL A 1 110 ? 35.450 10.560 35.515 1.00 33.09 127 VAL A N 1
ATOM 697 C CA . VAL A 1 110 ? 34.336 11.201 36.212 1.00 33.21 127 VAL A CA 1
ATOM 698 C C . VAL A 1 110 ? 33.036 10.473 35.888 1.00 35.23 127 VAL A C 1
ATOM 699 O O . VAL A 1 110 ? 32.738 10.212 34.720 1.00 32.53 127 VAL A O 1
ATOM 703 N N . LYS A 1 111 ? 32.261 10.138 36.914 1.00 39.75 128 LYS A N 1
ATOM 704 C CA . LYS A 1 111 ? 31.055 9.350 36.696 1.00 35.11 128 LYS A CA 1
ATOM 705 C C . LYS A 1 111 ? 30.098 10.037 35.720 1.00 31.76 128 LYS A C 1
ATOM 706 O O . LYS A 1 111 ? 30.040 11.265 35.651 1.00 31.45 128 LYS A O 1
ATOM 710 N N . ASP A 1 112 ? 29.383 9.233 34.942 1.00 37.19 129 ASP A N 1
ATOM 711 C CA . ASP A 1 112 ? 28.403 9.719 33.980 1.00 43.19 129 ASP A CA 1
ATOM 712 C C . ASP A 1 112 ? 27.127 10.163 34.708 1.00 44.02 129 ASP A C 1
ATOM 713 O O . ASP A 1 112 ? 26.303 9.330 35.091 1.00 41.64 129 ASP A O 1
ATOM 718 N N . ALA A 1 113 ? 26.950 11.470 34.894 1.00 39.17 130 ALA A N 1
ATOM 719 C CA . ALA A 1 113 ? 25.784 11.968 35.638 1.00 34.98 130 ALA A CA 1
ATOM 720 C C . ALA A 1 113 ? 24.501 11.828 34.823 1.00 36.66 130 ALA A C 1
ATOM 721 O O . ALA A 1 113 ? 24.434 12.279 33.678 1.00 40.42 130 ALA A O 1
ATOM 723 N N . GLN A 1 114 ? 23.480 11.208 35.413 1.00 33.91 131 GLN A N 1
ATOM 724 C CA . GLN A 1 114 ? 22.188 11.070 34.744 1.00 37.01 131 GLN A CA 1
ATOM 725 C C . GLN A 1 114 ? 21.065 11.823 35.467 1.00 41.46 131 GLN A C 1
ATOM 726 O O . GLN A 1 114 ? 19.896 11.503 35.304 1.00 41.17 131 GLN A O 1
ATOM 732 N N . SER A 1 115 ? 21.441 12.826 36.258 1.00 42.65 132 SER A N 1
ATOM 733 C CA . SER A 1 115 ? 20.489 13.724 36.905 1.00 40.65 132 SER A CA 1
ATOM 734 C C . SER A 1 115 ? 21.177 15.037 37.266 1.00 37.07 132 SER A C 1
ATOM 735 O O . SER A 1 115 ? 22.389 15.158 37.160 1.00 37.28 132 SER A O 1
ATOM 738 N N . ILE A 1 116 ? 20.404 16.020 37.706 1.00 42.77 133 ILE A N 1
ATOM 739 C CA . ILE A 1 116 ? 20.985 17.293 38.108 1.00 39.40 133 ILE A CA 1
ATOM 740 C C . ILE A 1 116 ? 21.807 17.111 39.383 1.00 39.84 133 ILE A C 1
ATOM 741 O O . ILE A 1 116 ? 22.920 17.617 39.489 1.00 38.59 133 ILE A O 1
ATOM 746 N N . ASP A 1 117 ? 21.265 16.375 40.349 1.00 40.24 134 ASP A N 1
ATOM 747 C CA . ASP A 1 117 ? 21.984 16.138 41.598 1.00 42.94 134 ASP A CA 1
ATOM 748 C C . ASP A 1 117 ? 23.298 15.368 41.405 1.00 42.51 134 ASP A C 1
ATOM 749 O O . ASP A 1 117 ? 24.258 15.586 42.141 1.00 38.95 134 ASP A O 1
ATOM 754 N N . GLU A 1 118 ? 23.339 14.477 40.418 1.00 38.62 135 GLU A N 1
ATOM 755 C CA . GLU A 1 118 ? 24.537 13.703 40.158 1.00 37.21 135 GLU A CA 1
ATOM 756 C C . GLU A 1 118 ? 25.572 14.599 39.501 1.00 36.97 135 GLU A C 1
ATOM 757 O O . GLU A 1 118 ? 26.769 14.402 39.664 1.00 39.95 135 GLU A O 1
ATOM 763 N N . THR A 1 119 ? 25.098 15.593 38.755 1.00 36.95 136 THR A N 1
ATOM 764 C CA . THR A 1 119 ? 25.989 16.574 38.157 1.00 30.46 136 THR A CA 1
ATOM 765 C C . THR A 1 119 ? 26.697 17.355 39.264 1.00 32.61 136 THR A C 1
ATOM 766 O O . THR A 1 119 ? 27.917 17.543 39.214 1.00 36.05 136 THR A O 1
ATOM 770 N N . TYR A 1 120 ? 25.931 17.793 40.262 1.00 28.96 137 TYR A N 1
ATOM 771 C CA . TYR A 1 120 ? 26.487 18.478 41.420 1.00 33.24 137 TYR A CA 1
ATOM 772 C C . TYR A 1 120 ? 27.496 17.569 42.089 1.00 40.25 137 TYR A C 1
ATOM 773 O O . TYR A 1 120 ? 28.552 18.034 42.527 1.00 40.47 137 TYR A O 1
ATOM 782 N N . ASP A 1 121 ? 27.176 16.276 42.166 1.00 44.02 138 ASP A N 1
ATOM 783 C CA . ASP A 1 121 ? 28.118 15.302 42.717 1.00 43.68 138 ASP A CA 1
ATOM 784 C C . ASP A 1 121 ? 29.472 15.394 42.035 1.00 38.53 138 ASP A C 1
ATOM 785 O O . ASP A 1 121 ? 30.492 15.419 42.711 1.00 39.83 138 ASP A O 1
ATOM 790 N N . THR A 1 122 ? 29.499 15.448 40.707 1.00 35.40 139 THR A N 1
ATOM 791 C CA . THR A 1 122 ? 30.798 15.475 40.028 1.00 36.77 139 THR A CA 1
ATOM 792 C C . THR A 1 122 ? 31.538 16.784 40.269 1.00 40.54 139 THR A C 1
ATOM 793 O O . THR A 1 122 ? 32.773 16.810 40.246 1.00 38.02 139 THR A O 1
ATOM 797 N N . PHE A 1 123 ? 30.797 17.868 40.490 1.00 38.16 140 PHE A N 1
ATOM 798 C CA . PHE A 1 123 ? 31.444 19.141 40.801 1.00 36.47 140 PHE A CA 1
ATOM 799 C C . PHE A 1 123 ? 32.270 18.943 42.056 1.00 39.67 140 PHE A C 1
ATOM 800 O O . PHE A 1 123 ? 33.448 19.274 42.085 1.00 35.76 140 PHE A O 1
ATOM 808 N N . LYS A 1 124 ? 31.641 18.390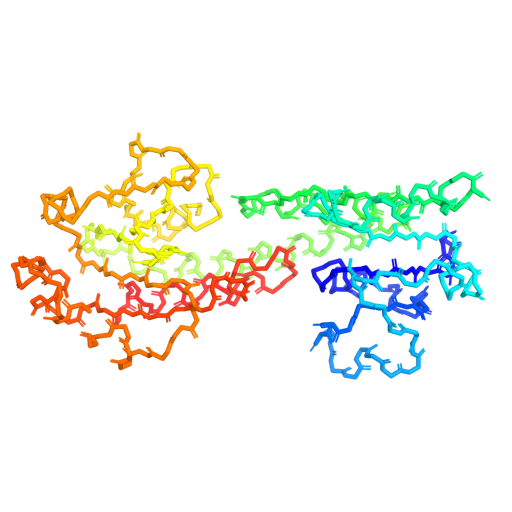 43.089 1.00 42.03 141 LYS A N 1
ATOM 809 C CA . LYS A 1 124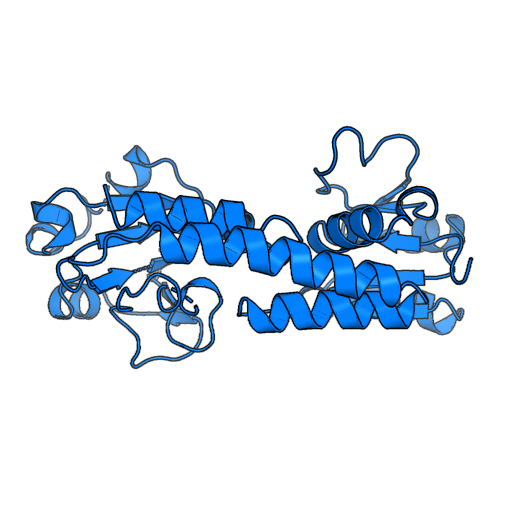 ? 32.314 18.142 44.362 1.00 42.48 141 LYS A CA 1
ATOM 810 C C . LYS A 1 124 ? 33.458 17.141 44.245 1.00 40.28 141 LYS A C 1
ATOM 811 O O . LYS A 1 124 ? 34.491 17.307 44.888 1.00 39.32 141 LYS A O 1
ATOM 814 N N . SER A 1 125 ? 33.271 16.098 43.440 1.00 41.12 142 SER A N 1
ATOM 815 C CA . SER A 1 125 ? 34.299 15.070 43.273 1.00 41.91 142 SER A CA 1
ATOM 816 C C . SER A 1 125 ? 35.546 15.671 42.667 1.00 36.73 142 SER A C 1
ATOM 817 O O . SER A 1 125 ? 36.658 15.423 43.146 1.00 38.96 142 SER A O 1
ATOM 820 N N . ILE A 1 126 ? 35.360 16.466 41.616 1.00 33.04 143 ILE A N 1
ATOM 821 C CA . ILE A 1 126 ? 36.492 17.093 40.940 1.00 36.92 143 ILE A CA 1
ATOM 822 C C . ILE A 1 126 ? 37.120 18.147 41.844 1.00 43.34 143 ILE A C 1
ATOM 823 O O . ILE A 1 126 ? 38.338 18.341 41.828 1.00 41.85 143 ILE A O 1
ATOM 828 N N . GLY A 1 127 ? 36.290 18.821 42.639 1.00 42.20 144 GLY A N 1
ATOM 829 C CA . GLY A 1 127 ? 36.794 19.774 43.611 1.00 42.85 144 GLY A CA 1
ATOM 830 C C . GLY A 1 127 ? 37.696 19.106 44.628 1.00 43.80 144 GLY A C 1
ATOM 831 O O . GLY A 1 127 ? 38.751 19.638 44.973 1.00 49.10 144 GLY A O 1
ATOM 832 N N . GLN A 1 128 ? 37.296 17.936 45.115 1.00 37.38 145 GLN A N 1
ATOM 833 C CA . GLN A 1 128 ? 38.094 17.267 46.134 1.00 39.82 145 GLN A CA 1
ATOM 834 C C . GLN A 1 128 ? 39.362 16.674 45.532 1.00 44.15 145 GLN A C 1
ATOM 835 O O . GLN A 1 128 ? 40.402 16.633 46.179 1.00 46.84 145 GLN A O 1
ATOM 841 N N . LEU A 1 129 ? 39.269 16.232 44.282 1.00 45.04 146 LEU A N 1
ATOM 842 C CA . LEU A 1 129 ? 40.402 15.645 43.578 1.00 43.30 146 LEU A CA 1
ATOM 843 C C . LEU A 1 129 ? 41.520 16.669 43.385 1.00 40.81 146 LEU A C 1
ATOM 844 O O . LEU A 1 129 ? 42.693 16.363 43.594 1.00 45.10 146 LEU A O 1
ATOM 849 N N . THR A 1 130 ? 41.138 17.889 43.017 1.00 39.06 147 THR A N 1
ATOM 850 C CA . THR A 1 130 ? 42.088 18.953 42.679 1.00 36.20 147 THR A CA 1
ATOM 851 C C . THR A 1 130 ? 42.324 19.942 43.804 1.00 38.60 147 THR A C 1
ATOM 852 O O . THR A 1 130 ? 42.882 21.014 43.567 1.00 41.86 147 THR A O 1
ATOM 856 N N . ASP A 1 131 ? 41.883 19.598 45.010 1.00 41.27 148 ASP A N 1
ATOM 857 C CA . ASP A 1 131 ? 42.027 20.490 46.163 1.00 48.24 148 ASP A CA 1
ATOM 858 C C . ASP A 1 131 ? 41.453 21.876 45.860 1.00 46.27 148 ASP A C 1
ATOM 859 O O . ASP A 1 131 ? 42.072 22.896 46.138 1.00 44.03 148 ASP A O 1
ATOM 864 N N . ARG A 1 132 ? 40.263 21.901 45.273 1.00 44.69 149 ARG A N 1
ATOM 865 C CA . ARG A 1 132 ? 39.562 23.148 45.016 1.00 44.94 149 ARG A CA 1
ATOM 866 C C . ARG A 1 132 ? 38.163 23.041 45.602 1.00 48.87 149 ARG A C 1
ATOM 867 O O . ARG A 1 132 ? 37.186 23.403 44.951 1.00 44.81 149 ARG A O 1
ATOM 875 N N . GLU A 1 133 ? 38.083 22.533 46.831 1.00 47.71 150 GLU A N 1
ATOM 876 C CA . GLU A 1 133 ? 36.810 22.202 47.467 1.00 50.43 150 GLU A CA 1
ATOM 877 C C . GLU A 1 133 ? 35.928 23.430 47.690 1.00 50.57 150 GLU A C 1
ATOM 878 O O . GLU A 1 133 ? 34.721 23.393 47.446 1.00 50.47 150 GLU A O 1
ATOM 884 N N . LYS A 1 134 ? 36.547 24.517 48.140 1.00 51.99 151 LYS A N 1
ATOM 885 C CA . LYS A 1 134 ? 35.853 25.788 48.329 1.00 52.24 151 LYS A CA 1
ATOM 886 C C . LYS A 1 134 ? 35.199 26.259 47.031 1.00 48.80 151 LYS A C 1
ATOM 887 O O . LYS A 1 134 ? 34.045 26.674 47.026 1.00 49.43 151 LYS A O 1
ATOM 890 N N . GLN A 1 135 ? 35.936 26.166 45.930 1.00 37.53 152 GLN A N 1
ATOM 891 C CA . GLN A 1 135 ? 35.445 26.589 44.632 1.00 40.99 152 GLN A CA 1
ATOM 892 C C . GLN A 1 135 ? 34.327 25.681 44.132 1.00 45.46 152 GLN A C 1
ATOM 893 O O . GLN A 1 135 ? 33.410 26.141 43.450 1.00 48.33 152 GLN A O 1
ATOM 899 N N . ALA A 1 136 ? 34.402 24.394 44.462 1.00 43.91 153 ALA A N 1
ATOM 900 C CA . ALA A 1 136 ? 33.395 23.446 43.988 1.00 41.14 153 ALA A CA 1
ATOM 901 C C . ALA A 1 136 ? 32.074 23.708 44.689 1.00 44.73 153 ALA A C 1
ATOM 902 O O . ALA A 1 136 ? 31.013 23.594 44.080 1.00 49.74 153 ALA A O 1
ATOM 904 N N . LYS A 1 137 ? 32.151 24.065 45.968 1.00 41.31 154 LYS A N 1
ATOM 905 C CA . LYS A 1 137 ? 30.962 24.395 46.748 1.00 47.82 154 LYS A CA 1
ATOM 906 C C . LYS A 1 137 ? 30.296 25.630 46.174 1.00 53.57 154 LYS A C 1
ATOM 907 O O . LYS A 1 137 ? 29.073 25.670 46.011 1.00 54.23 154 LYS A O 1
ATOM 913 N N . GLU A 1 138 ? 31.105 26.640 45.869 1.00 50.54 155 GLU A N 1
ATOM 914 C CA . GLU A 1 138 ? 30.589 27.853 45.260 1.00 47.38 155 GLU A CA 1
ATOM 915 C C . GLU A 1 138 ? 29.975 27.539 43.897 1.00 44.45 155 GLU A C 1
ATOM 916 O O . GLU A 1 138 ? 28.919 28.067 43.545 1.00 38.02 155 GLU A O 1
ATOM 922 N N . LEU A 1 139 ? 30.629 26.662 43.141 1.00 40.48 156 LEU A N 1
ATOM 923 C CA . LEU A 1 139 ? 30.125 26.261 41.836 1.00 40.54 156 LEU A CA 1
ATOM 924 C C . LEU A 1 139 ? 28.792 25.517 41.949 1.00 41.83 156 LEU A C 1
ATOM 925 O O . LEU A 1 139 ? 27.898 25.706 41.121 1.00 43.39 156 LEU A O 1
ATOM 930 N N . VAL A 1 140 ? 28.655 24.676 42.973 1.00 38.05 157 VAL A N 1
ATOM 931 C CA . VAL A 1 140 ? 27.417 23.929 43.159 1.00 35.24 157 VAL A CA 1
ATOM 932 C C . VAL A 1 140 ? 26.313 24.900 43.535 1.00 44.02 157 VAL A C 1
ATOM 933 O O . VAL A 1 140 ? 25.218 24.853 42.971 1.00 42.89 157 VAL A O 1
ATOM 937 N N . ASP A 1 141 ? 26.613 25.792 44.476 1.00 46.22 158 ASP A N 1
ATOM 938 C CA . ASP A 1 141 ? 25.627 26.755 44.963 1.00 51.25 158 ASP A CA 1
ATOM 939 C C . ASP A 1 141 ? 25.123 27.697 43.873 1.00 46.48 158 ASP A C 1
ATOM 940 O O . ASP A 1 141 ? 23.931 27.983 43.801 1.00 51.22 158 ASP A O 1
ATOM 945 N N . GLU A 1 142 ? 26.024 28.172 43.020 1.00 39.23 159 GLU A N 1
ATOM 946 C CA . GLU A 1 142 ? 25.634 29.104 41.972 1.00 41.09 159 GLU A CA 1
ATOM 947 C C . GLU A 1 142 ? 24.821 28.387 40.907 1.00 42.54 159 GLU A C 1
ATOM 948 O O . GLU A 1 142 ? 23.872 28.942 40.340 1.00 38.76 159 GLU A O 1
ATOM 954 N N . THR A 1 143 ? 25.188 27.139 40.644 1.00 38.99 160 THR A N 1
ATOM 955 C CA . THR A 1 143 ? 24.478 26.354 39.655 1.00 39.47 160 THR A CA 1
ATOM 956 C C . THR A 1 143 ? 23.067 26.009 40.151 1.00 40.11 160 THR A C 1
ATOM 957 O O . THR A 1 143 ? 22.108 26.063 39.382 1.00 42.63 160 THR A O 1
ATOM 961 N N . LYS A 1 144 ? 22.939 25.678 41.435 1.00 36.40 161 LYS A N 1
ATOM 962 C CA . LYS A 1 144 ? 21.628 25.453 42.030 1.00 43.27 161 LYS A CA 1
ATOM 963 C C . LYS A 1 144 ? 20.767 26.699 41.868 1.00 46.25 161 LYS A C 1
ATOM 964 O O . LYS A 1 144 ? 19.592 26.607 41.522 1.00 48.81 161 LYS A O 1
ATOM 970 N N . HIS A 1 145 ? 21.358 27.865 42.118 1.00 46.98 162 HIS A N 1
ATOM 971 C CA . HIS A 1 145 ? 20.627 29.121 42.015 1.00 46.57 162 HIS A CA 1
ATOM 972 C C . HIS A 1 145 ? 20.035 29.300 40.619 1.00 43.64 162 HIS A C 1
ATOM 973 O O . HIS A 1 145 ? 18.872 29.644 40.466 1.00 39.73 162 HIS A O 1
ATOM 980 N N . ASN A 1 146 ? 20.840 29.059 39.595 1.00 37.80 163 ASN A N 1
ATOM 981 C CA . ASN A 1 146 ? 20.367 29.229 38.230 1.00 38.60 163 ASN A CA 1
ATOM 982 C C . ASN A 1 146 ? 19.318 28.201 37.852 1.00 41.46 163 ASN A C 1
ATOM 983 O O . ASN A 1 146 ? 18.357 28.521 37.150 1.00 45.12 163 ASN A O 1
ATOM 988 N N . VAL A 1 147 ? 19.511 26.964 38.307 1.00 39.44 164 VAL A N 1
ATOM 989 C CA . VAL A 1 147 ? 18.558 25.895 38.046 1.00 36.28 164 VAL A CA 1
ATOM 990 C C . VAL A 1 147 ? 17.236 26.210 38.735 1.00 38.78 164 VAL A C 1
ATOM 991 O O . VAL A 1 147 ? 16.180 26.148 38.107 1.00 42.71 164 VAL A O 1
ATOM 995 N N . ASP A 1 148 ? 17.297 26.574 40.012 1.00 41.33 165 ASP A N 1
ATOM 996 C CA . ASP A 1 148 ? 16.093 26.890 40.782 1.00 45.93 165 ASP A CA 1
ATOM 997 C C . ASP A 1 148 ? 15.308 28.041 40.173 1.00 49.73 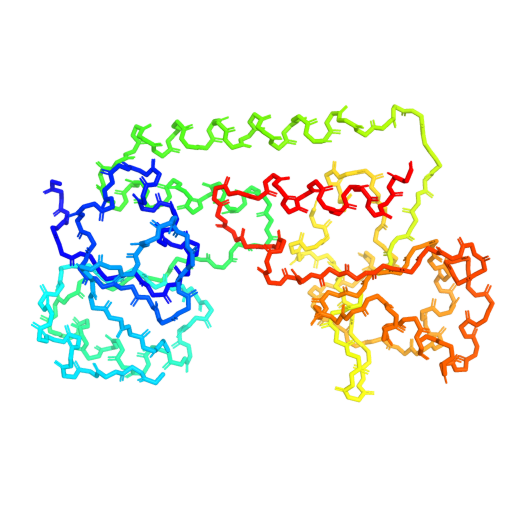165 ASP A C 1
ATOM 998 O O . ASP A 1 148 ? 14.084 28.098 40.288 1.00 45.68 165 ASP A O 1
ATOM 1003 N N . LYS A 1 149 ? 16.018 28.961 39.529 1.00 47.85 166 LYS A N 1
ATOM 1004 C CA . LYS A 1 149 ? 15.375 30.053 38.812 1.00 50.26 166 LYS A CA 1
ATOM 1005 C C . LYS A 1 149 ? 14.522 29.531 37.647 1.00 47.55 166 LYS A C 1
ATOM 1006 O O . LYS A 1 149 ? 13.385 29.957 37.479 1.00 49.87 166 LYS A O 1
ATOM 1010 N N . ILE A 1 150 ? 15.062 28.604 36.853 1.00 44.85 167 ILE A N 1
ATOM 1011 C CA . ILE A 1 150 ? 14.295 27.999 35.755 1.00 44.00 167 ILE A CA 1
ATOM 1012 C C . ILE A 1 150 ? 13.099 27.177 36.270 1.00 46.31 167 ILE A C 1
ATOM 1013 O O . ILE A 1 150 ? 11.976 27.304 35.761 1.00 49.60 167 ILE A O 1
ATOM 1018 N N . ILE A 1 151 ? 13.350 26.330 37.268 1.00 42.60 168 ILE A N 1
ATOM 1019 C CA . ILE A 1 151 ? 12.291 25.564 37.921 1.00 47.49 168 ILE A CA 1
ATOM 1020 C C . ILE A 1 151 ? 11.194 26.489 38.416 1.00 51.81 168 ILE A C 1
ATOM 1021 O O . ILE A 1 151 ? 10.008 26.213 38.232 1.00 61.65 168 ILE A O 1
ATOM 1026 N N . ASN A 1 152 ? 11.583 27.596 39.036 1.00 50.18 169 ASN A N 1
ATOM 1027 C CA . ASN A 1 152 ? 10.596 28.553 39.530 1.00 53.28 169 ASN A CA 1
ATOM 1028 C C . ASN A 1 152 ? 9.900 29.371 38.441 1.00 54.66 169 ASN A C 1
ATOM 1029 O O . ASN A 1 152 ? 8.904 30.024 38.702 1.00 54.06 169 ASN A O 1
ATOM 1034 N N . SER A 1 153 ? 10.413 29.325 37.220 1.00 57.26 170 SER A N 1
ATOM 1035 C CA . SER A 1 153 ? 9.795 30.066 36.128 1.00 54.59 170 SER A CA 1
ATOM 1036 C C . SER A 1 153 ? 8.657 29.273 35.498 1.00 51.61 170 SER A C 1
ATOM 1037 O O . SER A 1 153 ? 7.996 29.759 34.585 1.00 50.16 170 SER A O 1
ATOM 1040 N N . VAL A 1 154 ? 8.384 28.096 36.021 1.00 67.50 171 VAL A N 1
ATOM 1041 C CA . VAL A 1 154 ? 7.304 27.275 35.506 1.00 64.64 171 VAL A CA 1
ATOM 1042 C C . VAL A 1 154 ? 5.990 27.778 36.059 1.00 68.33 171 VAL A C 1
ATOM 1043 O O . VAL A 1 154 ? 5.820 27.862 37.238 1.00 71.44 171 VAL A O 1
ATOM 1047 N N . PRO A 1 155 ? 5.051 28.081 35.192 1.00 71.88 172 PRO A N 1
ATOM 1048 C CA . PRO A 1 155 ? 3.774 28.674 35.644 1.00 77.04 172 PRO A CA 1
ATOM 1049 C C . PRO A 1 155 ? 3.046 27.844 36.718 1.00 79.85 172 PRO A C 1
ATOM 1050 O O . PRO A 1 155 ? 2.819 26.646 36.516 1.00 77.09 172 PRO A O 1
ATOM 1054 N N . LYS A 1 156 ? 2.690 28.490 37.832 1.00 86.80 173 LYS A N 1
ATOM 1055 C CA . LYS A 1 156 ? 2.099 27.826 39.002 1.00 92.04 173 LYS A CA 1
ATOM 1056 C C . LYS A 1 156 ? 0.906 26.943 38.649 1.00 93.58 173 LYS A C 1
ATOM 1057 O O . LYS A 1 156 ? 0.802 25.800 39.106 1.00 92.84 173 LYS A O 1
ATOM 1059 N N . HIS A 1 157 ? 0.010 27.481 37.832 1.00 93.40 174 HIS A N 1
ATOM 1060 C CA . HIS A 1 157 ? -1.067 26.686 37.274 1.00 92.39 174 HIS A CA 1
ATOM 1061 C C . HIS A 1 157 ? -0.717 26.326 35.837 1.00 86.61 174 HIS A C 1
ATOM 1062 O O . HIS A 1 157 ? -0.399 27.201 35.027 1.00 84.12 174 HIS A O 1
ATOM 1064 N N . HIS A 1 158 ? -0.755 25.033 35.535 1.00 85.28 175 HIS A N 1
ATOM 1065 C CA . HIS A 1 158 ? -0.555 24.550 34.172 1.00 82.54 175 HIS A CA 1
ATOM 1066 C C . HIS A 1 158 ? -1.222 23.189 34.003 1.00 90.87 175 HIS A C 1
ATOM 1067 O O . HIS A 1 158 ? -1.408 22.458 34.977 1.00 95.99 175 HIS A O 1
ATOM 1074 N N . LYS A 1 159 ? -1.596 22.854 32.772 1.00 92.13 176 LYS A N 1
ATOM 1075 C CA . LYS A 1 159 ? -2.191 21.550 32.505 1.00 89.67 176 LYS A CA 1
ATOM 1076 C C . LYS A 1 159 ? -1.117 20.468 32.598 1.00 79.44 176 LYS A C 1
ATOM 1077 O O . LYS A 1 159 ? -0.050 20.592 32.005 1.00 77.45 176 LYS A O 1
ATOM 1079 N N . LYS A 1 160 ? -1.398 19.422 33.368 1.00 76.29 177 LYS A N 1
ATOM 1080 C CA . LYS A 1 160 ? -0.493 18.283 33.501 1.00 73.82 177 LYS A CA 1
ATOM 1081 C C . LYS A 1 160 ? -0.128 17.688 32.139 1.00 70.05 177 LYS A C 1
ATOM 1082 O O . LYS A 1 160 ? -0.937 17.006 31.512 1.00 78.35 177 LYS A O 1
ATOM 1085 N N . GLN A 1 161 ? 1.093 17.940 31.683 1.00 55.89 178 GLN A N 1
ATOM 1086 C CA . GLN A 1 161 ? 1.476 17.570 30.321 1.00 55.15 178 GLN A CA 1
ATOM 1087 C C . GLN A 1 161 ? 2.419 16.377 30.226 1.00 56.77 178 GLN A C 1
ATOM 1088 O O . GLN A 1 161 ? 3.423 16.315 30.945 1.00 52.89 178 GLN A O 1
ATOM 1094 N N . GLU A 1 162 ? 2.099 15.452 29.317 1.00 50.67 179 GLU A N 1
ATOM 1095 C CA . GLU A 1 162 ? 2.901 14.247 29.109 1.00 46.99 179 GLU A CA 1
ATOM 1096 C C . GLU A 1 162 ? 3.836 14.354 27.888 1.00 43.61 179 GLU A C 1
ATOM 1097 O O . GLU A 1 162 ? 3.402 14.623 26.762 1.00 44.98 179 GLU A O 1
ATOM 1103 N N . VAL A 1 163 ? 5.119 14.127 28.128 1.00 41.00 180 VAL A N 1
ATOM 1104 C CA . VAL A 1 163 ? 6.146 14.384 27.130 1.00 38.14 180 VAL A CA 1
ATOM 1105 C C . VAL A 1 163 ? 6.813 13.088 26.687 1.00 37.65 180 VAL A C 1
ATOM 1106 O O . VAL A 1 163 ? 7.215 12.271 27.519 1.00 39.12 180 VAL A O 1
ATOM 1110 N N . PHE A 1 164 ? 6.915 12.898 25.376 1.00 35.29 181 PHE A N 1
ATOM 1111 C CA . PHE A 1 164 ? 7.628 11.764 24.825 1.00 37.42 181 PHE A CA 1
ATOM 1112 C C . PHE A 1 164 ? 9.003 12.243 24.367 1.00 40.48 181 PHE A C 1
ATOM 1113 O O . PHE A 1 164 ? 9.104 13.171 23.555 1.00 35.81 181 PHE A O 1
ATOM 1129 N N . GLU A 1 166 ? 12.141 11.389 22.298 1.00 28.72 183 GLU A N 1
ATOM 1130 C CA . GLU A 1 166 ? 12.611 10.471 21.277 1.00 26.01 183 GLU A CA 1
ATOM 1131 C C . GLU A 1 166 ? 14.127 10.572 21.181 1.00 30.26 183 GLU A C 1
ATOM 1132 O O . GLU A 1 166 ? 14.653 11.589 20.703 1.00 28.73 183 GLU A O 1
ATOM 1138 N N . VAL A 1 167 ? 14.848 9.553 21.651 1.00 30.56 184 VAL A N 1
ATOM 1139 C CA . VAL A 1 167 ? 16.318 9.674 21.701 1.00 27.77 184 VAL A CA 1
ATOM 1140 C C . VAL A 1 167 ? 17.030 8.941 20.569 1.00 30.27 184 VAL A C 1
ATOM 1141 O O . VAL A 1 167 ? 18.235 9.057 20.405 1.00 33.58 184 VAL A O 1
ATOM 1145 N N . SER A 1 168 ? 16.276 8.179 19.790 1.00 31.34 185 SER A N 1
ATOM 1146 C CA . SER A 1 168 ? 16.818 7.575 18.583 1.00 34.23 185 SER A CA 1
ATOM 1147 C C . SER A 1 168 ? 15.623 7.196 17.737 1.00 32.85 185 SER A C 1
ATOM 1148 O O . SER A 1 168 ? 14.520 7.012 18.267 1.00 38.24 185 SER A O 1
ATOM 1151 N N . SER A 1 169 ? 15.805 7.088 16.424 1.00 28.40 186 SER A N 1
ATOM 1152 C CA . SER A 1 169 ? 14.626 6.904 15.565 1.00 31.02 186 SER A CA 1
ATOM 1153 C C . SER A 1 169 ? 14.798 5.872 14.462 1.00 35.69 186 SER A C 1
ATOM 1154 O O . SER A 1 169 ? 13.819 5.399 13.892 1.00 34.61 186 SER A O 1
ATOM 1157 N N . LYS A 1 170 ? 16.038 5.524 14.140 1.00 34.21 187 LYS A N 1
ATOM 1158 C CA . LYS A 1 170 ? 16.255 4.652 12.993 1.00 37.47 187 LYS A CA 1
ATOM 1159 C C . LYS A 1 170 ? 17.249 3.539 13.291 1.00 39.16 187 LYS A C 1
ATOM 1160 O O . LYS A 1 170 ? 18.336 3.803 13.810 1.00 34.36 187 LYS A O 1
ATOM 1166 N N . PRO A 1 171 ? 16.882 2.288 12.962 1.00 39.79 188 PRO A N 1
ATOM 1167 C CA . PRO A 1 171 ? 15.574 1.861 12.432 1.00 37.47 188 PRO A CA 1
ATOM 1168 C C . PRO A 1 171 ? 14.486 1.690 13.499 1.00 40.30 188 PRO A C 1
ATOM 1169 O O . PRO A 1 171 ? 13.301 1.570 13.151 1.00 41.13 188 PRO A O 1
ATOM 1173 N N . ASP A 1 172 ? 14.865 1.650 14.773 1.00 36.47 189 ASP A N 1
ATOM 1174 C CA . ASP A 1 172 ? 13.861 1.538 15.831 1.00 40.63 189 ASP A CA 1
ATOM 1175 C C . ASP A 1 172 ? 13.820 2.830 16.629 1.00 36.24 189 ASP A C 1
ATOM 1176 O O . ASP A 1 172 ? 14.842 3.491 16.813 1.00 31.77 189 ASP A O 1
ATOM 1181 N N . ILE A 1 173 ? 12.637 3.184 17.115 1.00 33.15 190 ILE A N 1
ATOM 1182 C CA . ILE A 1 173 ? 12.494 4.397 17.913 1.00 30.23 190 ILE A CA 1
ATOM 1183 C C . ILE A 1 173 ? 12.843 4.078 19.358 1.00 29.71 190 ILE A C 1
ATOM 1184 O O . ILE A 1 173 ? 12.385 3.072 19.912 1.00 35.13 190 ILE A O 1
ATOM 1189 N N . TYR A 1 174 ? 13.620 4.947 19.980 1.00 25.79 191 TYR A N 1
ATOM 1190 C CA . TYR A 1 174 ? 13.973 4.769 21.383 1.00 31.14 191 TYR A CA 1
ATOM 1191 C C . TYR A 1 174 ? 13.515 5.953 22.194 1.00 27.38 191 TYR A C 1
ATOM 1192 O O . TYR A 1 174 ? 13.593 7.099 21.744 1.00 32.72 191 TYR A O 1
ATOM 1201 N N . THR A 1 175 ? 13.074 5.684 23.412 1.00 25.93 192 THR A N 1
ATOM 1202 C CA . THR A 1 175 ? 12.703 6.761 24.301 1.00 37.59 192 THR A CA 1
ATOM 1203 C C . THR A 1 175 ? 13.580 6.703 25.520 1.00 34.75 192 THR A C 1
ATOM 1204 O O . THR A 1 175 ? 14.336 5.749 25.698 1.00 35.50 192 THR A O 1
ATOM 1208 N N . ALA A 1 176 ? 13.471 7.729 26.357 1.00 34.28 193 ALA A N 1
ATOM 1209 C CA . ALA A 1 176 ? 14.185 7.779 27.622 1.00 36.37 193 ALA A CA 1
ATOM 1210 C C . ALA A 1 176 ? 13.180 7.689 28.759 1.00 36.21 193 ALA A C 1
ATOM 1211 O O . ALA A 1 176 ? 12.292 8.529 28.880 1.00 37.16 193 ALA A O 1
ATOM 1213 N N . GLY A 1 177 ? 13.313 6.664 29.592 1.00 35.85 194 GLY A N 1
ATOM 1214 C CA . GLY A 1 177 ? 12.416 6.503 30.725 1.00 38.08 194 GLY A CA 1
ATOM 1215 C C . GLY A 1 177 ? 13.086 7.009 31.989 1.00 41.26 194 GLY A C 1
ATOM 1216 O O . GLY A 1 177 ? 13.870 7.962 31.946 1.00 34.93 194 GLY A O 1
ATOM 1217 N N . LYS A 1 178 ? 12.781 6.376 33.116 1.00 40.02 195 LYS A N 1
ATOM 1218 C CA . LYS A 1 178 ? 13.379 6.759 34.389 1.00 49.27 195 LYS A CA 1
ATOM 1219 C C . LYS A 1 178 ? 14.876 6.478 34.408 1.00 47.80 195 LYS A C 1
ATOM 1220 O O . LYS A 1 178 ? 15.392 5.762 33.545 1.00 48.56 195 LYS A O 1
ATOM 1226 N N . ASP A 1 179 ? 15.559 7.045 35.400 1.00 47.32 196 ASP A N 1
ATOM 1227 C CA . ASP A 1 179 ? 17.014 6.931 35.536 1.00 44.42 196 ASP A CA 1
ATOM 1228 C C . ASP A 1 179 ? 17.754 7.535 34.349 1.00 44.26 196 ASP A C 1
ATOM 1229 O O . ASP A 1 179 ? 18.851 7.099 34.009 1.00 44.00 196 ASP A O 1
ATOM 1234 N N . THR A 1 180 ? 17.163 8.539 33.713 1.00 38.64 197 THR A N 1
ATOM 1235 C CA . THR A 1 180 ? 17.862 9.242 32.637 1.00 37.28 197 THR A CA 1
ATOM 1236 C C . THR A 1 180 ? 17.891 10.725 32.925 1.00 39.17 197 THR A C 1
ATOM 1237 O O . THR A 1 180 ? 17.052 11.241 33.671 1.00 36.12 197 THR A O 1
ATOM 1241 N N . PHE A 1 181 ? 18.848 11.408 32.309 1.00 32.91 198 PHE A N 1
ATOM 1242 C CA . PHE A 1 181 ? 18.999 12.836 32.493 1.00 32.71 198 PHE A CA 1
ATOM 1243 C C . PHE A 1 181 ? 17.770 13.553 31.968 1.00 34.24 198 PHE A C 1
ATOM 1244 O O . PHE A 1 181 ? 17.236 14.447 32.625 1.00 35.89 198 PHE A O 1
ATOM 1252 N N . PHE A 1 182 ? 17.295 13.152 30.797 1.00 34.42 199 PHE A N 1
ATOM 1253 C CA . PHE A 1 182 ? 16.092 13.776 30.258 1.00 36.63 199 PHE A CA 1
ATOM 1254 C C . PHE A 1 182 ? 14.896 13.578 31.175 1.00 39.35 199 PHE A C 1
ATOM 1255 O O . PHE A 1 182 ? 14.029 14.450 31.246 1.00 41.60 199 PHE A O 1
ATOM 1263 N N . ASN A 1 183 ? 14.834 12.447 31.879 1.00 38.02 200 ASN A N 1
ATOM 1264 C CA . ASN A 1 183 ? 13.691 12.214 32.761 1.00 38.81 200 ASN A CA 1
ATOM 1265 C C . ASN A 1 183 ? 13.762 13.086 33.998 1.00 39.87 200 ASN A C 1
ATOM 1266 O O . ASN A 1 183 ? 12.743 13.596 34.452 1.00 36.61 200 ASN A O 1
ATOM 1271 N N . ASP A 1 184 ? 14.966 13.266 34.536 1.00 39.36 201 ASP A N 1
ATOM 1272 C CA . ASP A 1 184 ? 15.112 14.096 35.725 1.00 42.92 201 ASP A CA 1
ATOM 1273 C C . ASP A 1 184 ? 14.763 15.542 35.408 1.00 42.86 201 ASP A C 1
ATOM 1274 O O . ASP A 1 184 ? 14.146 16.235 36.228 1.00 45.58 201 ASP A O 1
ATOM 1287 N N . LEU A 1 186 ? 12.599 16.618 33.090 1.00 38.42 203 LEU A N 1
ATOM 1288 C CA . LEU A 1 186 ? 11.140 16.620 33.078 1.00 41.63 203 LEU A CA 1
ATOM 1289 C C . LEU A 1 186 ? 10.554 16.725 34.480 1.00 45.64 203 LEU A C 1
ATOM 1290 O O . LEU A 1 186 ? 9.649 17.527 34.718 1.00 50.74 203 LEU A O 1
ATOM 1295 N N . GLU A 1 187 ? 11.063 15.918 35.407 1.00 43.54 204 GLU A N 1
ATOM 1296 C CA . GLU A 1 187 ? 10.494 15.892 36.750 1.00 48.03 204 GLU A CA 1
ATOM 1297 C C . GLU A 1 187 ? 10.729 17.213 37.471 1.00 53.62 204 GLU A C 1
ATOM 1298 O O . GLU A 1 187 ? 9.863 17.684 38.201 1.00 56.98 204 GLU A O 1
ATOM 1304 N N . LYS A 1 188 ? 11.885 17.823 37.240 1.00 45.19 205 LYS A N 1
ATOM 1305 C CA . LYS A 1 188 ? 12.185 19.128 37.829 1.00 47.32 205 LYS A CA 1
ATOM 1306 C C . LYS A 1 188 ? 11.275 20.208 37.256 1.00 48.47 205 LYS A C 1
ATOM 1307 O O . LYS A 1 188 ? 10.939 21.178 37.935 1.00 51.36 205 LYS A O 1
ATOM 1313 N N . LEU A 1 189 ? 10.860 20.022 36.008 1.00 46.56 206 LEU A N 1
ATOM 1314 C CA . LEU A 1 189 ? 10.004 20.992 35.339 1.00 48.47 206 LEU A CA 1
ATOM 1315 C C . LEU A 1 189 ? 8.532 20.686 35.560 1.00 49.76 206 LEU A C 1
ATOM 1316 O O . LEU A 1 189 ? 7.667 21.302 34.938 1.00 60.13 206 LEU A O 1
ATOM 1321 N N . ASP A 1 190 ? 8.261 19.740 36.458 1.00 56.00 207 ASP A N 1
ATOM 1322 C CA . ASP A 1 190 ? 6.894 19.306 36.788 1.00 57.86 207 ASP A CA 1
ATOM 1323 C C . ASP A 1 190 ? 6.098 18.863 35.551 1.00 59.86 207 ASP A C 1
ATOM 1324 O O . ASP A 1 190 ? 4.909 19.171 35.405 1.00 58.88 207 ASP A O 1
ATOM 1329 N N . ALA A 1 191 ? 6.767 18.137 34.663 1.00 56.51 208 ALA A N 1
ATOM 1330 C CA . ALA A 1 191 ? 6.100 17.501 33.532 1.00 55.26 208 ALA A CA 1
ATOM 1331 C C . ALA A 1 191 ? 6.154 15.986 33.740 1.00 53.48 208 ALA A C 1
ATOM 1332 O O . ALA A 1 191 ? 6.944 15.492 34.554 1.00 53.33 208 ALA A O 1
ATOM 1334 N N . LYS A 1 192 ? 5.318 15.251 33.012 1.00 48.01 209 LYS A N 1
ATOM 1335 C CA . LYS A 1 192 ? 5.284 13.793 33.120 1.00 45.29 209 LYS A CA 1
ATOM 1336 C C . LYS A 1 192 ? 5.968 13.143 31.911 1.00 44.68 209 LYS A C 1
ATOM 1337 O O . LYS A 1 192 ? 5.831 13.618 30.782 1.00 44.23 209 LYS A O 1
ATOM 1341 N N . ASN A 1 193 ? 6.721 12.074 32.154 1.00 42.04 210 ASN A N 1
ATOM 1342 C CA . ASN A 1 193 ? 7.358 11.321 31.079 1.00 40.09 210 ASN A CA 1
ATOM 1343 C C . ASN A 1 193 ? 6.367 10.276 30.583 1.00 44.49 210 ASN A C 1
ATOM 1344 O O . ASN A 1 193 ? 5.890 9.456 31.377 1.00 46.23 210 ASN A O 1
ATOM 1349 N N . SER A 1 194 ? 6.034 10.304 29.289 1.00 44.18 211 SER A N 1
ATOM 1350 C CA . SER A 1 194 ? 5.086 9.325 28.726 1.00 48.23 211 SER A CA 1
ATOM 1351 C C . SER A 1 194 ? 5.492 7.888 29.046 1.00 47.14 211 SER A C 1
ATOM 1352 O O . SER A 1 194 ? 4.651 7.004 29.121 1.00 41.44 211 SER A O 1
ATOM 1355 N N . PHE A 1 195 ? 6.787 7.671 29.225 1.00 42.08 212 PHE A N 1
ATOM 1356 C CA . PHE A 1 195 ? 7.313 6.342 29.509 1.00 39.80 212 PHE A CA 1
ATOM 1357 C C . PHE A 1 195 ? 8.053 6.276 30.838 1.00 41.82 212 PHE A C 1
ATOM 1358 O O . PHE A 1 195 ? 9.183 5.788 30.910 1.00 43.57 212 PHE A O 1
ATOM 1366 N N . ASP A 1 196 ? 7.394 6.742 31.896 1.00 51.15 213 ASP A N 1
ATOM 1367 C CA . ASP A 1 196 ? 7.973 6.690 33.232 1.00 54.98 213 ASP A CA 1
ATOM 1368 C C . ASP A 1 196 ? 7.965 5.266 33.774 1.00 52.08 213 ASP A C 1
ATOM 1369 O O . ASP A 1 196 ? 8.578 4.991 34.810 1.00 61.43 213 ASP A O 1
ATOM 1374 N N . ASP A 1 197 ? 7.282 4.370 33.059 1.00 46.61 214 ASP A N 1
ATOM 1375 C CA . ASP A 1 197 ? 7.220 2.957 33.430 1.00 51.28 214 ASP A CA 1
ATOM 1376 C C . ASP A 1 197 ? 8.434 2.138 32.975 1.00 55.31 214 ASP A C 1
ATOM 1377 O O . ASP A 1 197 ? 8.578 0.981 33.368 1.00 61.88 214 ASP A O 1
ATOM 1382 N N . VAL A 1 198 ? 9.303 2.726 32.155 1.00 52.32 215 VAL A N 1
ATOM 1383 C CA . VAL A 1 198 ? 10.523 2.031 31.730 1.00 49.44 215 VAL A CA 1
ATOM 1384 C C . VAL A 1 198 ? 11.773 2.708 32.302 1.00 47.25 215 VAL A C 1
ATOM 1385 O O . VAL A 1 198 ? 11.708 3.846 32.765 1.00 47.06 215 VAL A O 1
ATOM 1389 N N . LYS A 1 199 ? 12.905 2.006 32.268 1.00 43.07 216 LYS A N 1
ATOM 1390 C CA . LYS A 1 199 ? 14.157 2.539 32.801 1.00 47.22 216 LYS A CA 1
ATOM 1391 C C . LYS A 1 199 ? 15.262 2.613 31.744 1.00 46.42 216 LYS A C 1
ATOM 1392 O O . LYS A 1 199 ? 15.417 1.703 30.926 1.00 45.37 216 LYS A O 1
ATOM 1398 N N . GLY A 1 200 ? 16.028 3.701 31.769 1.00 42.84 217 GLY A N 1
ATOM 1399 C CA . GLY A 1 200 ? 17.092 3.910 30.801 1.00 38.37 217 GLY A CA 1
ATOM 1400 C C . GLY A 1 200 ? 16.536 4.163 29.412 1.00 38.71 217 GLY A C 1
ATOM 1401 O O . GLY A 1 200 ? 15.417 4.661 29.261 1.00 39.84 217 GLY A O 1
ATOM 1402 N N . TRP A 1 201 ? 17.322 3.818 28.399 1.00 38.58 218 TRP A N 1
ATOM 1403 C CA . TRP A 1 201 ? 16.929 3.994 27.005 1.00 38.92 218 TRP A CA 1
ATOM 1404 C C . TRP A 1 201 ? 16.342 2.676 26.514 1.00 38.36 218 TRP A C 1
ATOM 1405 O O . TRP A 1 201 ? 16.997 1.644 26.596 1.00 41.96 218 TRP A O 1
ATOM 1416 N N . LYS A 1 202 ? 15.102 2.702 26.025 1.00 35.69 219 LYS A N 1
ATOM 1417 C CA . LYS A 1 202 ? 14.450 1.491 25.537 1.00 38.78 219 LYS A CA 1
ATOM 1418 C C . LYS A 1 202 ? 13.785 1.724 24.189 1.00 38.15 219 LYS A C 1
ATOM 1419 O O . LYS A 1 202 ? 13.228 2.795 23.942 1.00 35.32 219 LYS A O 1
ATOM 1425 N N . SER A 1 203 ? 13.835 0.729 23.309 1.00 34.61 220 SER A N 1
ATOM 1426 C CA . SER A 1 203 ? 13.026 0.814 22.093 1.00 35.02 220 SER A CA 1
ATOM 1427 C C . SER A 1 203 ? 11.534 0.667 22.407 1.00 38.61 220 SER A C 1
ATOM 1428 O O . SER A 1 203 ? 11.136 -0.127 23.268 1.00 41.94 220 SER A O 1
ATOM 1431 N N . VAL A 1 204 ? 10.712 1.432 21.699 1.00 35.18 221 VAL A N 1
ATOM 1432 C CA . VAL A 1 204 ? 9.263 1.363 21.843 1.00 37.69 221 VAL A CA 1
ATOM 1433 C C . VAL A 1 204 ? 8.648 1.310 20.455 1.00 41.49 221 VAL A C 1
ATOM 1434 O O . VAL A 1 204 ? 9.189 1.893 19.515 1.00 39.79 221 VAL A O 1
ATOM 1438 N N . SER A 1 205 ? 7.530 0.604 20.313 1.00 33.55 222 SER A N 1
ATOM 1439 C CA . SER A 1 205 ? 6.893 0.493 19.017 1.00 34.25 222 SER A CA 1
ATOM 1440 C C . SER A 1 205 ? 6.064 1.747 18.719 1.00 36.10 222 SER A C 1
ATOM 1441 O O . SER A 1 205 ? 5.730 2.523 19.630 1.00 34.51 222 SER A O 1
ATOM 1444 N N . LYS A 1 206 ? 5.727 1.945 17.447 1.00 40.55 223 LYS A N 1
ATOM 1445 C CA . LYS A 1 206 ? 4.900 3.075 17.062 1.00 42.31 223 LYS A CA 1
ATOM 1446 C C . LYS A 1 206 ? 3.538 2.921 17.715 1.00 46.41 223 LYS A C 1
ATOM 1447 O O . LYS A 1 206 ? 2.952 3.909 18.159 1.00 40.81 223 LYS A O 1
ATOM 1453 N N . GLU A 1 207 ? 3.033 1.686 17.763 1.00 41.11 224 GLU A N 1
ATOM 1454 C CA . GLU A 1 207 ? 1.709 1.423 18.342 1.00 44.87 224 GLU A CA 1
ATOM 1455 C C . GLU A 1 207 ? 1.701 1.878 19.789 1.00 39.83 224 GLU A C 1
ATOM 1456 O O . GLU A 1 207 ? 0.749 2.496 20.248 1.00 40.92 224 GLU A O 1
ATOM 1459 N N . SER A 1 208 ? 2.790 1.568 20.487 1.00 36.30 225 SER A N 1
ATOM 1460 C CA . SER A 1 208 ? 2.960 1.893 21.897 1.00 41.27 225 SER A CA 1
ATOM 1461 C C . SER A 1 208 ? 2.944 3.401 22.171 1.00 41.63 225 SER A C 1
ATOM 1462 O O . SER A 1 208 ? 2.295 3.860 23.114 1.00 40.00 225 SER A O 1
ATOM 1465 N N . ILE A 1 209 ? 3.668 4.167 21.356 1.00 42.04 226 ILE A N 1
ATOM 1466 C CA . ILE A 1 209 ? 3.670 5.623 21.476 1.00 36.40 226 ILE A CA 1
ATOM 1467 C C . ILE A 1 209 ? 2.265 6.191 21.221 1.00 37.40 226 ILE A C 1
ATOM 1468 O O . ILE A 1 209 ? 1.795 7.059 21.964 1.00 34.59 226 ILE A O 1
ATOM 1473 N N . ILE A 1 210 ? 1.601 5.709 20.170 1.00 37.50 227 ILE A N 1
ATOM 1474 C CA . ILE A 1 210 ? 0.264 6.199 19.825 1.00 43.45 227 ILE A CA 1
ATOM 1475 C C . ILE A 1 210 ? -0.697 5.974 20.982 1.00 43.67 227 ILE A C 1
ATOM 1476 O O . ILE A 1 210 ? -1.481 6.853 21.320 1.00 42.67 227 ILE A O 1
ATOM 1481 N N . LYS A 1 211 ? -0.615 4.802 21.604 1.00 43.45 228 LYS A N 1
ATOM 1482 C CA . LYS A 1 211 ? -1.493 4.477 22.726 1.00 42.69 228 LYS A CA 1
ATOM 1483 C C . LYS A 1 211 ? -1.234 5.376 23.938 1.00 43.26 228 LYS A C 1
ATOM 1484 O O . LYS A 1 211 ? -2.182 5.778 24.616 1.00 43.38 228 LYS A O 1
ATOM 1490 N N . ARG A 1 212 ? 0.037 5.697 24.202 1.00 37.26 229 ARG A N 1
ATOM 1491 C CA . ARG A 1 212 ? 0.391 6.572 25.322 1.00 43.25 229 ARG A CA 1
ATOM 1492 C C . ARG A 1 212 ? -0.097 7.992 25.088 1.00 38.77 229 ARG A C 1
ATOM 1493 O O . ARG A 1 212 ? -0.274 8.766 26.040 1.00 39.04 229 ARG A O 1
ATOM 1501 N N . ASN A 1 213 ? -0.297 8.331 23.817 1.00 44.63 230 ASN A N 1
ATOM 1502 C CA . ASN A 1 213 ? -0.847 9.627 23.422 1.00 44.20 230 ASN A CA 1
ATOM 1503 C C . ASN A 1 213 ? -0.210 10.846 24.106 1.00 42.77 230 ASN A C 1
ATOM 1504 O O . ASN A 1 213 ? -0.895 11.593 24.804 1.00 42.03 230 ASN A O 1
ATOM 1509 N N . PRO A 1 214 ? 1.100 11.069 23.891 1.00 40.22 231 PRO A N 1
ATOM 1510 C CA . PRO A 1 214 ? 1.784 12.215 24.508 1.00 36.02 231 PRO A CA 1
ATOM 1511 C C . PRO A 1 214 ? 1.252 13.558 24.005 1.00 37.19 231 PRO A C 1
ATOM 1512 O O . PRO A 1 214 ? 0.688 13.628 22.900 1.00 38.94 231 PRO A O 1
ATOM 1516 N N . ASP A 1 215 ? 1.398 14.596 24.820 1.00 37.56 232 ASP A N 1
ATOM 1517 C CA . ASP A 1 215 ? 0.937 15.927 24.453 1.00 38.95 232 ASP A CA 1
ATOM 1518 C C . ASP A 1 215 ? 2.049 16.681 23.732 1.00 51.64 232 ASP A C 1
ATOM 1519 O O . ASP A 1 215 ? 1.804 17.662 23.043 1.00 38.46 232 ASP A O 1
ATOM 1524 N N . ILE A 1 216 ? 3.284 16.220 23.895 1.00 35.31 233 ILE A N 1
ATOM 1525 C CA .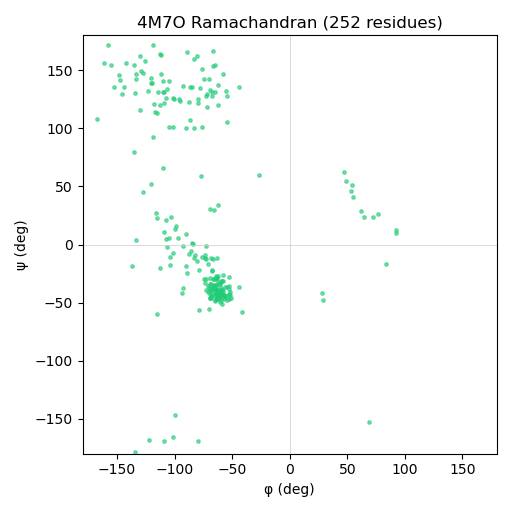 ILE A 1 216 ? 4.434 16.888 23.305 1.00 35.54 233 ILE A CA 1
ATOM 1526 C C . ILE A 1 216 ? 5.434 15.820 22.861 1.00 38.68 233 ILE A C 1
ATOM 1527 O O . ILE A 1 216 ? 5.675 14.866 23.603 1.00 40.68 233 ILE A O 1
ATOM 1532 N N . LEU A 1 217 ? 5.993 15.961 21.657 1.00 34.42 234 LEU A N 1
ATOM 1533 C CA . LEU A 1 217 ? 7.089 15.089 21.204 1.00 36.43 234 LEU A CA 1
ATOM 1534 C C . LEU A 1 217 ? 8.364 15.917 21.165 1.00 36.07 234 LEU A C 1
ATOM 1535 O O . LEU A 1 217 ? 8.383 17.035 20.628 1.00 37.86 234 LEU A O 1
ATOM 1540 N N . ILE A 1 218 ? 9.432 15.395 21.751 1.00 31.63 235 ILE A N 1
ATOM 1541 C CA . ILE A 1 218 ? 10.718 16.082 21.665 1.00 34.44 235 ILE A CA 1
ATOM 1542 C C . ILE A 1 218 ? 11.780 15.103 21.220 1.00 30.86 235 ILE A C 1
ATOM 1543 O O . ILE A 1 218 ? 12.069 14.140 21.933 1.00 30.01 235 ILE A O 1
ATOM 1548 N N . SER A 1 219 ? 12.354 15.340 20.043 1.00 32.08 236 SER A N 1
ATOM 1549 C CA . SER A 1 219 ? 13.489 14.546 19.581 1.00 31.55 236 SER A CA 1
ATOM 1550 C C . SER A 1 219 ? 14.799 15.129 20.095 1.00 32.39 236 SER A C 1
ATOM 1551 O O . SER A 1 219 ? 15.016 16.342 20.042 1.00 31.38 236 SER A O 1
ATOM 1554 N N . THR A 1 220 ? 15.685 14.273 20.588 1.00 32.93 237 THR A N 1
ATOM 1555 C CA . THR A 1 220 ? 16.932 14.767 21.161 1.00 32.66 237 THR A CA 1
ATOM 1556 C C . THR A 1 220 ? 18.127 14.487 20.273 1.00 33.84 237 THR A C 1
ATOM 1557 O O . THR A 1 220 ? 19.261 14.469 20.743 1.00 34.76 237 THR A O 1
ATOM 1561 N N . GLU A 1 221 ? 17.874 14.267 18.989 1.00 36.68 238 GLU A N 1
ATOM 1562 C CA . GLU A 1 221 ? 18.940 13.842 18.090 1.00 38.65 238 GLU A CA 1
ATOM 1563 C C . GLU A 1 221 ? 19.623 15.003 17.395 1.00 39.08 238 GLU A C 1
ATOM 1564 O O . GLU A 1 221 ? 20.551 14.797 16.623 1.00 41.44 238 GLU A O 1
ATOM 1570 N N . GLY A 1 222 ? 19.162 16.220 17.665 1.00 37.07 239 GLY A N 1
ATOM 1571 C CA . GLY A 1 222 ? 19.797 17.406 17.107 1.00 42.22 239 GLY A CA 1
ATOM 1572 C C . GLY A 1 222 ? 19.458 17.637 15.647 1.00 43.14 239 GLY A C 1
ATOM 1573 O O . GLY A 1 222 ? 20.238 18.247 14.915 1.00 39.92 239 GLY A O 1
ATOM 1574 N N . LYS A 1 223 ? 18.299 17.139 15.224 1.00 38.21 240 LYS A N 1
ATOM 1575 C CA . LYS A 1 223 ? 17.818 17.339 13.864 1.00 44.83 240 LYS A CA 1
ATOM 1576 C C . LYS A 1 223 ? 17.149 18.698 13.820 1.00 37.55 240 LYS A C 1
ATOM 1577 O O . LYS A 1 223 ? 16.738 19.220 14.853 1.00 37.49 240 LYS A O 1
ATOM 1583 N N . SER A 1 224 ? 17.007 19.260 12.626 1.00 34.41 241 SER A N 1
ATOM 1584 C CA . SER A 1 224 ? 16.255 20.493 12.467 1.00 37.41 241 SER A CA 1
ATOM 1585 C C . SER A 1 224 ? 14.803 20.191 12.785 1.00 43.10 241 SER A C 1
ATOM 1586 O O . SER A 1 224 ? 14.362 19.055 12.639 1.00 41.90 241 SER A O 1
ATOM 1589 N N . LYS A 1 225 ? 14.064 21.196 13.231 1.00 46.94 242 LYS A N 1
ATOM 1590 C CA . LYS A 1 225 ? 12.672 20.994 13.597 1.00 41.11 242 LYS A CA 1
ATOM 1591 C C . LYS A 1 225 ? 11.873 20.506 12.403 1.00 43.55 242 LYS A C 1
ATOM 1592 O O . LYS A 1 225 ? 11.082 19.586 12.530 1.00 43.31 242 LYS A O 1
ATOM 1598 N N . SER A 1 226 ? 12.089 21.112 11.240 1.00 47.96 243 SER A N 1
ATOM 1599 C CA . SER A 1 226 ? 11.343 20.735 10.040 1.00 53.82 243 SER A CA 1
ATOM 1600 C C . SER A 1 226 ? 11.571 19.274 9.651 1.00 53.11 243 SER A C 1
ATOM 1601 O O . SER A 1 226 ? 10.667 18.620 9.134 1.00 53.17 243 SER A O 1
ATOM 1604 N N . ASP A 1 227 ? 12.779 18.769 9.898 1.00 50.24 244 ASP A N 1
ATOM 1605 C CA . ASP A 1 227 ? 13.118 17.381 9.570 1.00 51.08 244 ASP A CA 1
ATOM 1606 C C . ASP A 1 227 ? 12.394 16.382 10.465 1.00 46.80 244 ASP A C 1
ATOM 1607 O O . ASP A 1 227 ? 11.901 15.352 9.990 1.00 45.69 244 ASP A O 1
ATOM 1612 N N . TYR A 1 228 ? 12.333 16.682 11.759 1.00 42.36 245 TYR A N 1
ATOM 1613 C CA . TYR A 1 228 ? 11.633 15.803 12.684 1.00 42.91 245 TYR A CA 1
ATOM 1614 C C . TYR A 1 228 ? 10.142 15.853 12.397 1.00 41.71 245 TYR A C 1
ATOM 1615 O O . TYR A 1 228 ? 9.461 14.829 12.472 1.00 40.62 245 TYR A O 1
ATOM 1624 N N . ILE A 1 229 ? 9.649 17.041 12.046 1.00 42.32 246 ILE A N 1
ATOM 1625 C CA . ILE A 1 229 ? 8.249 17.205 11.667 1.00 42.77 246 ILE A CA 1
ATOM 1626 C C . ILE A 1 229 ? 7.917 16.348 10.447 1.00 44.02 246 ILE A C 1
ATOM 1627 O O . ILE A 1 229 ? 6.863 15.713 10.406 1.00 42.45 246 ILE A O 1
ATOM 1632 N N . GLU A 1 230 ? 8.821 16.296 9.468 1.00 40.44 247 GLU A N 1
ATOM 1633 C CA . GLU A 1 230 ? 8.560 15.490 8.273 1.00 47.31 247 GLU A CA 1
ATOM 1634 C C . GLU A 1 230 ? 8.589 13.989 8.568 1.00 48.24 247 GLU A C 1
ATOM 1635 O O . GLU A 1 230 ? 7.780 13.235 8.027 1.00 48.17 247 GLU A O 1
ATOM 1649 N N . ILE A 1 232 ? 7.734 12.615 11.438 1.00 41.88 249 ILE A N 1
ATOM 1650 C CA . ILE A 1 232 ? 6.484 12.359 12.155 1.00 43.77 249 ILE A CA 1
ATOM 1651 C C . ILE A 1 232 ? 5.322 12.206 11.188 1.00 50.15 249 ILE A C 1
ATOM 1652 O O . ILE A 1 232 ? 4.485 11.323 11.351 1.00 51.40 249 ILE A O 1
ATOM 1657 N N . LYS A 1 233 ? 5.287 13.057 10.169 1.00 54.30 250 LYS A N 1
ATOM 1658 C CA . LYS A 1 233 ? 4.225 13.003 9.174 1.00 57.17 250 LYS A CA 1
ATOM 1659 C C . LYS A 1 233 ? 4.257 11.702 8.394 1.00 53.28 250 LYS A C 1
ATOM 1660 O O . LYS A 1 233 ? 3.229 11.251 7.913 1.00 50.52 250 LYS A O 1
ATOM 1666 N N . LYS A 1 234 ? 5.429 11.092 8.274 1.00 50.33 251 LYS A N 1
ATOM 1667 C CA . LYS A 1 234 ? 5.517 9.838 7.528 1.00 58.77 251 LYS A CA 1
ATOM 1668 C C . LYS A 1 234 ? 5.246 8.602 8.394 1.00 54.99 251 LYS A C 1
ATOM 1669 O O . LYS A 1 234 ? 5.119 7.489 7.884 1.00 56.04 251 LYS A O 1
ATOM 1675 N N . ARG A 1 235 ? 5.132 8.810 9.702 1.00 54.12 252 ARG A N 1
ATOM 1676 C CA . ARG A 1 235 ? 4.770 7.732 10.617 1.00 49.80 252 ARG A CA 1
ATOM 1677 C C . ARG A 1 235 ? 3.278 7.474 10.615 1.00 53.89 252 ARG A C 1
ATOM 1678 O O . ARG A 1 235 ? 2.477 8.371 10.928 1.00 52.88 252 ARG A O 1
ATOM 1686 N N . GLY A 1 236 ? 2.912 6.240 10.280 1.00 55.73 253 GLY A N 1
ATOM 1687 C CA . GLY A 1 236 ? 1.517 5.839 10.247 1.00 58.96 253 GLY A CA 1
ATOM 1688 C C . GLY A 1 236 ? 0.898 5.941 11.623 1.00 56.51 253 GLY A C 1
ATOM 1689 O O . GLY A 1 236 ? 1.529 5.578 12.619 1.00 58.26 253 GLY A O 1
ATOM 1690 N N . GLY A 1 237 ? -0.320 6.462 11.685 1.00 55.80 254 GLY A N 1
ATOM 1691 C CA . GLY A 1 237 ? -1.057 6.507 12.931 1.00 51.00 254 GLY A CA 1
ATOM 1692 C C . GLY A 1 237 ? -0.733 7.679 13.839 1.00 49.21 254 GLY A C 1
ATOM 1693 O O . GLY A 1 237 ? -1.506 7.980 14.749 1.00 55.79 254 GLY A O 1
ATOM 1694 N N . PHE A 1 238 ? 0.394 8.345 13.607 1.00 51.46 255 PHE A N 1
ATOM 1695 C CA . PHE A 1 238 ? 0.804 9.427 14.493 1.00 50.16 255 PHE A CA 1
ATOM 1696 C C . PHE A 1 238 ? -0.151 10.615 14.372 1.00 52.90 255 PHE A C 1
ATOM 1697 O O . PHE A 1 238 ? -0.252 11.428 15.295 1.00 51.85 255 PHE A O 1
ATOM 1705 N N . ASP A 1 239 ? -0.858 10.690 13.243 1.00 60.75 256 ASP A N 1
ATOM 1706 C CA . ASP A 1 239 ? -1.882 11.709 12.993 1.00 66.28 256 ASP A CA 1
ATOM 1707 C C . ASP A 1 239 ? -2.804 11.936 14.175 1.00 63.55 256 ASP A C 1
ATOM 1708 O O . ASP A 1 239 ? -3.230 13.063 14.431 1.00 69.63 256 ASP A O 1
ATOM 1713 N N . LYS A 1 240 ? -3.119 10.853 14.878 1.00 60.49 257 LYS A N 1
ATOM 1714 C CA . LYS A 1 240 ? -4.064 10.881 15.987 1.00 61.15 257 LYS A CA 1
ATOM 1715 C C . LYS A 1 240 ? -3.539 11.641 17.208 1.00 63.59 257 LYS A C 1
ATOM 1716 O O . LYS A 1 240 ? -4.248 12.473 17.773 1.00 66.08 257 LYS A O 1
ATOM 1722 N N . ILE A 1 241 ? -2.289 11.357 17.583 1.00 56.91 258 ILE A N 1
ATOM 1723 C CA . ILE A 1 241 ? -1.653 11.820 18.827 1.00 50.09 258 ILE A CA 1
ATOM 1724 C C . ILE A 1 241 ? -1.885 13.300 19.204 1.00 47.62 258 ILE A C 1
ATOM 1725 O O . ILE A 1 241 ? -1.809 14.172 18.331 1.00 48.10 258 ILE A O 1
ATOM 1730 N N . ASN A 1 242 ? -2.182 13.558 20.491 1.00 52.12 259 ASN A N 1
ATOM 1731 C CA . ASN A 1 242 ? -2.370 14.913 21.045 1.00 48.25 259 ASN A CA 1
ATOM 1732 C C . ASN A 1 242 ? -1.306 15.863 20.457 1.00 50.94 259 ASN A C 1
ATOM 1733 O O . ASN A 1 242 ? -1.625 16.860 19.817 1.00 47.91 259 ASN A O 1
ATOM 1738 N N . ALA A 1 243 ? -0.036 15.509 20.671 1.00 43.88 260 ALA A N 1
ATOM 1739 C CA . ALA A 1 243 ? 1.110 16.317 20.229 1.00 52.83 260 ALA A CA 1
ATOM 1740 C C . ALA A 1 243 ? 1.088 16.703 18.753 1.00 43.07 260 ALA A C 1
ATOM 1741 O O . ALA A 1 243 ? 1.396 17.834 18.409 1.00 44.38 260 ALA A O 1
ATOM 1743 N N . VAL A 1 244 ? 0.751 15.761 17.882 1.00 49.43 261 VAL A N 1
ATOM 1744 C CA . VAL A 1 244 ? 0.738 16.050 16.455 1.00 52.01 261 VAL A CA 1
ATOM 1745 C C . VAL A 1 244 ? -0.421 16.980 16.094 1.00 56.86 261 VAL A C 1
ATOM 1746 O O . VAL A 1 244 ? -0.241 17.902 15.301 1.00 60.39 261 VAL A O 1
ATOM 1750 N N . LYS A 1 245 ? -1.593 16.754 16.693 1.00 49.35 262 LYS A N 1
ATOM 1751 C CA . LYS A 1 245 ? -2.778 17.590 16.445 1.00 61.56 262 LYS A CA 1
ATOM 1752 C C . LYS A 1 245 ? -2.586 19.036 16.918 1.00 59.38 262 LYS A C 1
ATOM 1753 O O . LYS A 1 245 ? -3.097 19.973 16.303 1.00 63.88 262 LYS A O 1
ATOM 1756 N N . ASN A 1 246 ? -1.862 19.202 18.020 1.00 53.85 263 ASN A N 1
ATOM 1757 C CA . ASN A 1 246 ? -1.618 20.517 18.603 1.00 56.01 263 ASN A CA 1
ATOM 1758 C C . ASN A 1 246 ? -0.275 21.111 18.180 1.00 58.87 263 ASN A C 1
ATOM 1759 O O . ASN A 1 246 ? 0.119 22.170 18.674 1.00 61.35 263 ASN A O 1
ATOM 1764 N N . THR A 1 247 ? 0.417 20.429 17.267 1.00 55.85 264 THR A N 1
ATOM 1765 C CA . THR A 1 247 ? 1.696 20.901 16.739 1.00 60.27 264 THR A CA 1
ATOM 1766 C C . THR A 1 247 ? 2.684 21.198 17.866 1.00 53.07 264 THR A C 1
ATOM 1767 O O . THR A 1 247 ? 3.255 22.280 17.938 1.00 47.85 264 THR A O 1
ATOM 1771 N N . ARG A 1 248 ? 2.851 20.236 18.764 1.00 41.87 265 ARG A N 1
ATOM 1772 C CA . ARG A 1 248 ? 3.835 20.360 19.826 1.00 42.91 265 ARG A CA 1
ATOM 1773 C C . ARG A 1 248 ? 4.930 19.356 19.513 1.00 43.59 265 ARG A C 1
ATOM 1774 O O . ARG A 1 248 ? 5.119 18.372 20.234 1.00 44.59 265 ARG A O 1
ATOM 1782 N N . ILE A 1 249 ? 5.618 19.609 18.403 1.00 41.67 266 ILE A N 1
ATOM 1783 C CA . ILE A 1 249 ? 6.700 18.761 17.913 1.00 41.06 266 ILE A CA 1
ATOM 1784 C C . ILE A 1 249 ? 7.975 19.587 17.940 1.00 38.01 266 ILE A C 1
ATOM 1785 O O . ILE A 1 249 ? 8.085 20.573 17.207 1.00 42.20 266 ILE A O 1
ATOM 1790 N N . GLU A 1 250 ? 8.933 19.218 18.791 1.00 33.83 267 GLU A N 1
ATOM 1791 C CA . GLU A 1 250 ? 10.141 20.033 18.963 1.00 34.47 267 GLU A CA 1
ATOM 1792 C C . GLU A 1 250 ? 11.399 19.180 18.860 1.00 36.09 267 GLU A C 1
ATOM 1793 O O . GLU A 1 250 ? 11.340 17.957 18.975 1.00 35.01 267 GLU A O 1
ATOM 1799 N N . THR A 1 251 ? 12.537 19.831 18.639 1.00 33.30 268 THR A N 1
ATOM 1800 C CA . THR A 1 251 ? 13.807 19.121 18.608 1.00 39.38 268 THR A CA 1
ATOM 1801 C C . THR A 1 251 ? 14.796 19.805 19.505 1.00 39.01 268 THR A C 1
ATOM 1802 O O . THR A 1 251 ? 14.769 21.024 19.671 1.00 40.36 268 THR A O 1
ATOM 1806 N N . VAL A 1 252 ? 15.696 19.015 20.063 1.00 33.42 269 VAL A N 1
ATOM 1807 C CA . VAL A 1 252 ? 16.745 19.568 20.899 1.00 38.33 269 VAL A CA 1
ATOM 1808 C C . VAL A 1 252 ? 18.018 18.772 20.603 1.00 37.30 269 VAL A C 1
ATOM 1809 O O . VAL A 1 252 ? 17.931 17.652 20.080 1.00 30.27 269 VAL A O 1
ATOM 1813 N N . ASP A 1 253 ? 19.190 19.353 20.853 1.00 33.54 270 ASP A N 1
ATOM 1814 C CA . ASP A 1 253 ? 20.443 18.599 20.750 1.00 31.62 270 ASP A CA 1
ATOM 1815 C C . ASP A 1 253 ? 20.715 17.996 22.122 1.00 31.67 270 ASP A C 1
ATOM 1816 O O . ASP A 1 253 ? 21.209 18.686 23.028 1.00 32.60 270 ASP A O 1
ATOM 1821 N N . GLY A 1 254 ? 20.399 16.710 22.263 1.00 33.26 271 GLY A N 1
ATOM 1822 C CA . GLY A 1 254 ? 20.367 16.054 23.557 1.00 31.59 271 GLY A CA 1
ATOM 1823 C C . GLY A 1 254 ? 21.692 16.103 24.275 1.00 31.57 271 GLY A C 1
ATOM 1824 O O . GLY A 1 254 ? 21.738 16.302 25.497 1.00 31.89 271 GLY A O 1
ATOM 1825 N N . ASP A 1 255 ? 22.769 15.926 23.514 1.00 31.39 272 ASP A N 1
ATOM 1826 C CA . ASP A 1 255 ? 24.111 15.980 24.077 1.00 36.66 272 ASP A CA 1
ATOM 1827 C C . ASP A 1 255 ? 24.458 17.376 24.598 1.00 34.55 272 ASP A C 1
ATOM 1828 O O . ASP A 1 255 ? 25.152 17.509 25.600 1.00 31.49 272 ASP A O 1
ATOM 1833 N N . GLU A 1 256 ? 23.984 18.416 23.921 1.00 27.59 273 GLU A N 1
ATOM 1834 C CA . GLU A 1 256 ? 24.174 19.769 24.434 1.00 37.89 273 GLU A CA 1
ATOM 1835 C C . GLU A 1 256 ? 23.330 20.042 25.683 1.00 35.70 273 GLU A C 1
ATOM 1836 O O . GLU A 1 256 ? 23.869 20.393 26.728 1.00 34.51 273 GLU A O 1
ATOM 1842 N N . VAL A 1 257 ? 22.019 19.855 25.602 1.00 30.89 274 VAL A N 1
ATOM 1843 C CA . VAL A 1 257 ? 21.190 20.213 26.754 1.00 31.36 274 VAL A CA 1
ATOM 1844 C C . VAL A 1 257 ? 21.470 19.379 27.998 1.00 30.78 274 VAL A C 1
ATOM 1845 O O . VAL A 1 257 ? 21.300 19.865 29.114 1.00 37.10 274 VAL A O 1
ATOM 1849 N N . SER A 1 258 ? 21.907 18.136 27.818 1.00 28.85 275 SER A N 1
ATOM 1850 C CA . SER A 1 258 ? 22.158 17.283 28.969 1.00 34.31 275 SER A CA 1
ATOM 1851 C C . SER A 1 258 ? 23.640 17.239 29.342 1.00 35.62 275 SER A C 1
ATOM 1852 O O . SER A 1 258 ? 24.065 16.360 30.094 1.00 29.53 275 SER A O 1
ATOM 1855 N N . ARG A 1 259 ? 24.429 18.181 28.829 1.00 33.94 276 ARG A N 1
ATOM 1856 C CA . ARG A 1 259 ? 25.849 18.194 29.171 1.00 27.93 276 ARG A CA 1
ATOM 1857 C C . ARG A 1 259 ? 26.000 18.418 30.671 1.00 30.77 276 ARG A C 1
ATOM 1858 O O . ARG A 1 259 ? 25.557 19.451 31.200 1.00 31.79 276 ARG A O 1
ATOM 1866 N N . PRO A 1 260 ? 26.622 17.452 31.371 1.00 29.60 277 PRO A N 1
ATOM 1867 C CA . PRO A 1 260 ? 26.680 17.555 32.835 1.00 28.89 277 PRO A CA 1
ATOM 1868 C C . PRO A 1 260 ? 27.721 18.566 33.323 1.00 26.50 277 PRO A C 1
ATOM 1869 O O . PRO A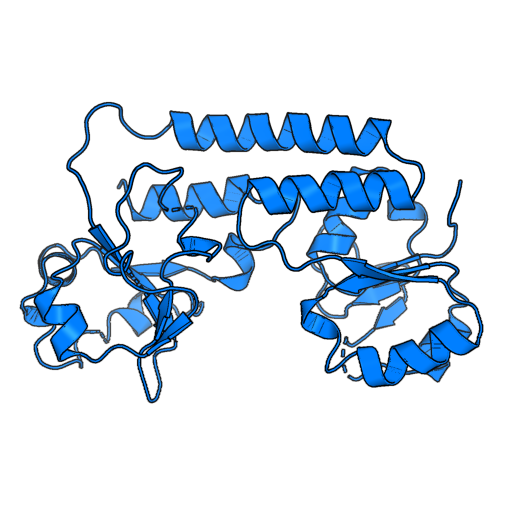 1 260 ? 28.629 18.200 34.074 1.00 27.79 277 PRO A O 1
ATOM 1873 N N . GLY A 1 261 ? 27.579 19.827 32.915 1.00 24.53 278 GLY A N 1
ATOM 1874 C CA . GLY A 1 261 ? 28.497 20.867 33.342 1.00 23.69 278 GLY A CA 1
ATOM 1875 C C . GLY A 1 261 ? 27.812 22.029 34.043 1.00 29.47 278 GLY A C 1
ATOM 1876 O O . GLY A 1 261 ? 26.635 21.956 34.400 1.00 32.15 278 GLY A O 1
ATOM 1877 N N . PRO A 1 262 ? 28.550 23.122 34.247 1.00 31.02 279 PRO A N 1
ATOM 1878 C CA . PRO A 1 262 ? 28.038 24.285 34.971 1.00 35.36 279 PRO A CA 1
ATOM 1879 C C . PRO A 1 262 ? 26.915 25.015 34.240 1.00 39.49 279 PRO A C 1
ATOM 1880 O O . PRO A 1 262 ? 26.266 25.853 34.863 1.00 35.17 279 PRO A O 1
ATOM 1884 N N . ARG A 1 263 ? 26.685 24.722 32.961 1.00 33.30 280 ARG A N 1
ATOM 1885 C CA . ARG A 1 263 ? 25.627 25.419 32.225 1.00 32.57 280 ARG A CA 1
ATOM 1886 C C . ARG A 1 263 ? 24.347 24.587 32.038 1.00 31.42 280 ARG A C 1
ATOM 1887 O O . ARG A 1 263 ? 23.560 24.854 31.129 1.00 35.68 280 ARG A O 1
ATOM 1895 N N . ILE A 1 264 ? 24.118 23.608 32.915 1.00 32.60 281 ILE A N 1
ATOM 1896 C CA . ILE A 1 264 ? 22.896 22.800 32.847 1.00 31.90 281 ILE A CA 1
ATOM 1897 C C . ILE A 1 264 ? 21.612 23.605 32.934 1.00 39.58 281 ILE A C 1
ATOM 1898 O O . ILE A 1 264 ? 20.563 23.145 32.474 1.00 39.48 281 ILE A O 1
ATOM 1903 N N . ASP A 1 265 ? 21.667 24.777 33.566 1.00 35.76 282 ASP A N 1
ATOM 1904 C CA . ASP A 1 265 ? 20.465 25.596 33.684 1.00 37.19 282 ASP A CA 1
ATOM 1905 C C . ASP A 1 265 ? 19.993 26.034 32.298 1.00 37.08 282 ASP A C 1
ATOM 1906 O O . ASP A 1 265 ? 18.791 26.128 32.039 1.00 42.16 282 ASP A O 1
ATOM 1911 N N . GLU A 1 266 ? 20.941 26.278 31.401 1.00 33.72 283 GLU A N 1
ATOM 1912 C CA . GLU A 1 266 ? 20.600 26.678 30.047 1.00 37.65 283 GLU A CA 1
ATOM 1913 C C . GLU A 1 266 ? 19.901 25.525 29.320 1.00 41.07 283 GLU A C 1
ATOM 1914 O O . GLU A 1 266 ? 18.887 25.730 28.649 1.00 38.67 283 GLU A O 1
ATOM 1920 N N . GLY A 1 267 ? 20.414 24.311 29.484 1.00 40.01 284 GLY A N 1
ATOM 1921 C CA . GLY A 1 267 ? 19.769 23.137 28.920 1.00 38.10 284 GLY A CA 1
ATOM 1922 C C . GLY A 1 267 ? 18.374 22.937 29.480 1.00 37.48 284 GLY A C 1
ATOM 1923 O O . GLY A 1 267 ? 17.425 22.695 28.728 1.00 39.69 284 GLY A O 1
ATOM 1924 N N . LEU A 1 268 ? 18.239 23.055 30.800 1.00 34.37 285 LEU A N 1
ATOM 1925 C CA . LEU A 1 268 ? 16.933 22.936 31.439 1.00 35.91 285 LEU A CA 1
ATOM 1926 C C . LEU A 1 268 ? 15.978 24.002 30.923 1.00 42.12 285 LEU A C 1
ATOM 1927 O O . LEU A 1 268 ? 14.784 23.741 30.758 1.00 40.47 285 LEU A O 1
ATOM 1932 N N . LYS A 1 269 ? 16.500 25.199 30.666 1.00 39.27 286 LYS A N 1
ATOM 1933 C CA . LYS A 1 269 ? 15.669 26.293 30.163 1.00 38.48 286 LYS A CA 1
ATOM 1934 C C . LYS A 1 269 ? 15.142 26.007 28.767 1.00 40.31 286 LYS A C 1
ATOM 1935 O O . LYS A 1 269 ? 14.006 26.361 28.439 1.00 44.12 286 LYS A O 1
ATOM 1941 N N . ASP A 1 270 ? 15.974 25.385 27.940 1.00 41.45 287 ASP A N 1
ATOM 1942 C CA . ASP A 1 270 ? 15.572 25.033 26.580 1.00 49.51 287 ASP A CA 1
ATOM 1943 C C . ASP A 1 270 ? 14.382 24.098 26.626 1.00 46.59 287 ASP A C 1
ATOM 1944 O O . ASP A 1 270 ? 13.383 24.320 25.950 1.00 47.81 287 ASP A O 1
ATOM 1949 N N . LEU A 1 271 ? 14.508 23.058 27.443 1.00 44.42 288 LEU A N 1
ATOM 1950 C CA . LEU A 1 271 ? 13.454 22.068 27.634 1.00 45.29 288 LEU A CA 1
ATOM 1951 C C . LEU A 1 271 ? 12.181 22.719 28.174 1.00 42.32 288 LEU A C 1
ATOM 1952 O O . LEU A 1 271 ? 11.072 22.375 27.760 1.00 43.23 288 LEU A O 1
ATOM 1957 N N . ARG A 1 272 ? 12.344 23.676 29.083 1.00 40.78 289 ARG A N 1
ATOM 1958 C CA . ARG A 1 272 ? 11.209 24.401 29.644 1.00 45.73 289 ARG A CA 1
ATOM 1959 C C . ARG A 1 272 ? 10.416 25.147 28.567 1.00 47.18 289 ARG A C 1
ATOM 1960 O O . ARG A 1 272 ? 9.181 25.096 28.538 1.00 56.98 289 ARG A O 1
ATOM 1968 N N . ASP A 1 273 ? 11.130 25.830 27.678 1.00 42.08 290 ASP A N 1
ATOM 1969 C CA . ASP A 1 273 ? 10.489 26.642 26.652 1.00 46.55 290 ASP A CA 1
ATOM 1970 C C . ASP A 1 273 ? 9.859 25.791 25.544 1.00 48.69 290 ASP A C 1
ATOM 1971 O O . ASP A 1 273 ? 9.107 26.312 24.724 1.00 53.18 290 ASP A O 1
ATOM 1976 N N . ASP A 1 274 ? 10.161 24.489 25.514 1.00 43.59 291 ASP A N 1
ATOM 1977 C CA . ASP A 1 274 ? 9.508 23.571 24.573 1.00 43.05 291 ASP A CA 1
ATOM 1978 C C . ASP A 1 274 ? 8.234 22.973 25.173 1.00 49.62 291 ASP A C 1
ATOM 1979 O O . ASP A 1 274 ? 7.321 22.563 24.456 1.00 50.20 291 ASP A O 1
ATOM 1984 N N . ILE A 1 275 ? 8.184 22.941 26.499 1.00 46.86 292 ILE A N 1
ATOM 1985 C CA . ILE A 1 275 ? 7.069 22.354 27.224 1.00 46.80 292 ILE A CA 1
ATOM 1986 C C . ILE A 1 275 ? 6.038 23.435 27.546 1.00 54.47 292 ILE A C 1
ATOM 1987 O O . ILE A 1 275 ? 4.830 23.205 27.488 1.00 52.54 292 ILE A O 1
ATOM 1992 N N . TYR A 1 276 ? 6.528 24.626 27.861 1.00 56.64 293 TYR A N 1
ATOM 1993 C CA . TYR A 1 276 ? 5.668 25.738 28.216 1.00 64.07 293 TYR A CA 1
ATOM 1994 C C . TYR A 1 276 ? 5.863 26.884 27.222 1.00 72.98 293 TYR A C 1
ATOM 1995 O O . TYR A 1 276 ? 6.757 27.713 27.385 1.00 71.17 293 TYR A O 1
ATOM 2004 N N . LYS A 1 277 ? 5.036 26.899 26.175 1.00 81.06 294 LYS A N 1
ATOM 2005 C CA . LYS A 1 277 ? 5.085 27.944 25.149 1.00 85.21 294 LYS A CA 1
ATOM 2006 C C . LYS A 1 277 ? 4.365 29.207 25.609 1.00 88.96 294 LYS A C 1
ATOM 2007 O O . LYS A 1 277 ? 4.056 29.362 26.789 1.00 90.76 294 LYS A O 1
#

Sequence (254 aa):
KKYHRIISLIPSNTEILYRLGIGEDIVGVSTVDDYPKDVKKGKKQFDANLNKEELIKAKPDLILAHESQKNSAGKVLKSLKDKGVKVVYVKDAQSIDETYDTFKSIGQLTDREKQAKELVDETKHNVDKIINSVPKHHKKQEVFEVSSKPDIYTAGKDTFFNDLEKLDAKNSFDDVKGWKSVSKESIIKRNPDILISTEGKSKSDYIEIKKRGGFDKINAVKNTRIETVDGDEVSRPGPRIDEGLKDLRDDIYK